Protein AF-A0A8H3HXF2-F1 (afdb_monomer_lite)

Secondary structure (DSSP, 8-state):
-HHHHHHHHHHHH-SEEEEEETTEEEEEE-SHHHHIIIIITTHHHH------HHHH-TTTT--TTSTTTS-SSHHHHHHHHHHHHHHSTTGGGGGHHHHHHHHHHHHHHHHTTTT-SSHHHHHHHHHHHHHHHHHHHHHH------SS-HHHHHHHHHHHHHHHHTSTTS-HHHHHHHHHHSTTTHHHHHTSSPP-

pLDDT: mean 82.81, std 16.37, range [36.41, 97.06]

Foldseek 3Di:
DVVVVVLVVCVVPHQWDWDQDPNDIDIDHNDPVVCCVCCPVVVLPRVFAPADCQCCPPVHNVNCLPLVNDTPDPSNVVVVVVVCVCPPPVNVVVCVVVLVVLVVVLVVQLVVLVPPPCSVVSNVLSVLCSVVQSCCCVPPVDHDDDCVPLVNVLVVQCVVLVVQCPPPVHPNVVSRVVNVVSPPPVPVVVVPDPDD

Radius of gyration: 20.51 Å; chains: 1; bounding box: 48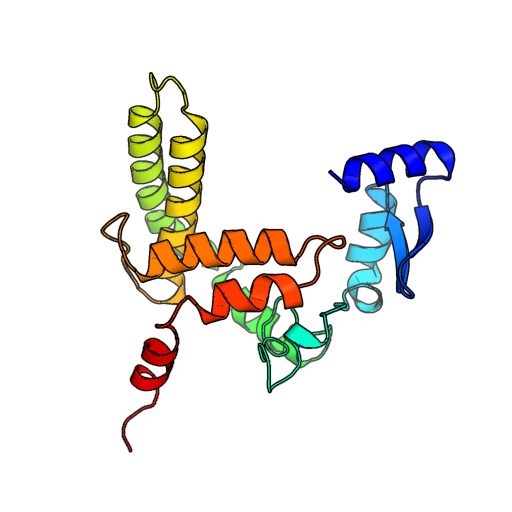×40×58 Å

Structure (mmCIF, N/CA/C/O backbone):
data_AF-A0A8H3HXF2-F1
#
_entry.id   AF-A0A8H3HXF2-F1
#
loop_
_atom_site.group_PDB
_atom_site.id
_atom_site.type_symbol
_atom_site.label_atom_id
_atom_site.label_alt_id
_atom_site.label_comp_id
_atom_site.label_asym_id
_atom_site.label_entity_id
_atom_site.label_seq_id
_atom_site.pdbx_PDB_ins_code
_atom_site.Cartn_x
_atom_site.Cartn_y
_atom_site.Cartn_z
_atom_site.occupancy
_atom_site.B_iso_or_equiv
_atom_site.auth_seq_id
_atom_site.auth_comp_id
_atom_site.auth_asym_id
_atom_site.auth_atom_id
_atom_site.pdbx_PDB_model_num
ATOM 1 N N . MET A 1 1 ? 2.366 15.407 11.644 1.00 62.22 1 MET A N 1
ATOM 2 C CA . MET A 1 1 ? 1.833 14.067 11.318 1.00 62.22 1 MET A CA 1
ATOM 3 C C . MET A 1 1 ? 1.039 13.537 12.505 1.00 62.22 1 MET A C 1
ATOM 5 O O . MET A 1 1 ? 1.552 13.569 13.617 1.00 62.22 1 MET A O 1
ATOM 9 N N . GLU A 1 2 ? -0.194 13.085 12.277 1.00 76.19 2 GLU A N 1
ATOM 10 C CA . GLU A 1 2 ? -1.176 12.710 13.315 1.00 76.19 2 GLU A CA 1
ATOM 11 C C . GLU A 1 2 ? -0.687 11.582 14.244 1.00 76.19 2 GLU A C 1
ATOM 13 O O . GLU A 1 2 ? -0.873 11.653 15.458 1.00 76.19 2 GLU A O 1
ATOM 18 N N . HIS A 1 3 ? 0.043 10.593 13.714 1.00 82.94 3 HIS A N 1
ATOM 19 C CA . HIS A 1 3 ? 0.578 9.479 14.510 1.00 82.94 3 HIS A CA 1
ATOM 20 C C . HIS A 1 3 ? 1.503 9.931 15.655 1.00 82.94 3 HIS A C 1
ATOM 22 O O . HIS A 1 3 ? 1.499 9.320 16.720 1.00 82.94 3 HIS A O 1
ATOM 28 N N . ILE A 1 4 ? 2.247 11.035 15.493 1.00 88.94 4 ILE A N 1
ATOM 29 C CA . ILE A 1 4 ? 3.113 11.582 16.552 1.00 88.94 4 ILE A CA 1
ATOM 30 C C . ILE A 1 4 ? 2.267 12.107 17.718 1.00 88.94 4 ILE A C 1
ATOM 32 O O . ILE A 1 4 ? 2.649 11.953 18.879 1.00 88.94 4 ILE A O 1
ATOM 36 N N . ALA A 1 5 ? 1.114 12.716 17.427 1.00 88.69 5 ALA A N 1
ATOM 37 C CA . ALA A 1 5 ? 0.197 13.189 18.458 1.00 88.69 5 ALA A CA 1
ATOM 38 C C . ALA A 1 5 ? -0.400 12.008 19.239 1.00 88.69 5 ALA A C 1
ATOM 40 O O . ALA A 1 5 ? -0.375 12.024 20.468 1.00 88.69 5 ALA A O 1
ATOM 41 N N . PHE A 1 6 ? -0.828 10.946 18.548 1.00 88.75 6 PHE A N 1
ATOM 42 C CA . PHE A 1 6 ? -1.324 9.726 19.193 1.00 88.75 6 PHE A CA 1
ATOM 43 C C . PHE A 1 6 ? -0.264 9.018 20.042 1.00 88.75 6 PHE A C 1
ATOM 45 O O . PHE A 1 6 ? -0.573 8.578 21.148 1.00 88.75 6 PHE A O 1
ATOM 52 N N . MET A 1 7 ? 0.995 8.987 19.595 1.00 90.06 7 MET A N 1
ATOM 53 C CA . MET A 1 7 ? 2.101 8.466 20.405 1.00 90.06 7 MET A CA 1
ATOM 54 C C . MET A 1 7 ? 2.332 9.292 21.677 1.00 90.06 7 MET A C 1
ATOM 56 O O . MET A 1 7 ? 2.573 8.728 22.742 1.00 90.06 7 MET A O 1
ATOM 60 N N . LYS A 1 8 ? 2.266 10.630 21.592 1.00 91.69 8 LYS A N 1
ATOM 61 C CA . LYS A 1 8 ? 2.397 11.513 22.765 1.00 91.69 8 LYS A CA 1
ATOM 62 C C . LYS A 1 8 ? 1.248 11.307 23.752 1.00 91.69 8 LYS A C 1
ATOM 64 O O . LYS A 1 8 ? 1.508 11.167 24.943 1.00 91.69 8 LYS A O 1
ATOM 69 N N . LEU A 1 9 ? 0.014 11.224 23.255 1.00 89.62 9 LEU A N 1
ATOM 70 C CA . LEU A 1 9 ? -1.163 10.911 24.068 1.00 89.62 9 LEU A CA 1
ATOM 71 C C . LEU A 1 9 ? -1.039 9.534 24.726 1.00 89.62 9 LEU A C 1
ATOM 73 O O . LEU A 1 9 ? -1.341 9.401 25.906 1.00 89.62 9 LEU A O 1
ATOM 77 N N . GLY A 1 10 ? -0.502 8.540 24.015 1.00 91.00 10 GLY A N 1
ATOM 78 C CA . GLY A 1 10 ? -0.245 7.209 24.566 1.00 91.00 10 GLY A CA 1
ATOM 79 C C . GLY A 1 10 ? 0.700 7.212 25.767 1.00 91.00 10 GLY A C 1
ATOM 80 O O . GLY A 1 10 ? 0.490 6.470 26.722 1.00 91.00 10 GLY A O 1
ATOM 81 N N . LYS A 1 11 ? 1.705 8.098 25.773 1.00 91.00 11 LYS A N 1
ATOM 82 C CA . LYS A 1 11 ? 2.602 8.269 26.930 1.00 91.00 11 LYS A CA 1
ATOM 83 C C . LYS A 1 11 ? 1.897 8.854 28.157 1.00 91.00 11 LYS A C 1
ATOM 85 O O . LYS A 1 11 ? 2.359 8.627 29.267 1.00 91.00 11 LYS A O 1
ATOM 90 N N . GLN A 1 12 ? 0.825 9.620 27.960 1.00 90.38 12 GLN A N 1
ATOM 91 C CA . GLN A 1 12 ? 0.089 10.289 29.038 1.00 90.38 12 GLN A CA 1
ATOM 92 C C . GLN A 1 12 ? -1.104 9.467 29.538 1.00 90.38 12 GLN A C 1
ATOM 94 O O . GLN A 1 12 ? -1.365 9.436 30.734 1.00 90.38 12 GLN A O 1
ATOM 99 N N . LEU A 1 13 ? -1.831 8.818 28.625 1.00 89.44 13 LEU A N 1
ATOM 100 C CA . LEU A 1 13 ? -3.122 8.171 28.886 1.00 89.44 13 LEU A CA 1
ATOM 101 C C . LEU A 1 13 ? -3.045 6.639 28.893 1.00 89.44 13 LEU A C 1
ATOM 103 O O . LEU A 1 13 ? -3.985 5.984 29.336 1.00 89.44 13 LEU A O 1
ATOM 107 N N . GLY A 1 14 ? -1.941 6.065 28.410 1.00 90.50 14 GLY A N 1
ATOM 108 C CA . GLY A 1 14 ? -1.717 4.626 28.355 1.00 90.50 14 GLY A CA 1
ATOM 109 C C . GLY A 1 14 ? -1.589 4.063 26.937 1.00 90.50 14 GLY A C 1
ATOM 110 O O . GLY A 1 14 ? -1.910 4.683 25.923 1.00 90.50 14 GLY A O 1
ATOM 111 N N . ASN A 1 15 ? -1.101 2.826 26.881 1.00 89.06 15 ASN A N 1
ATOM 112 C CA . ASN A 1 15 ? -0.724 2.138 25.644 1.00 89.06 15 ASN A CA 1
ATOM 113 C C . ASN A 1 15 ? -1.907 1.729 24.751 1.00 89.06 15 ASN A C 1
ATOM 115 O O . ASN A 1 15 ? -1.726 1.523 23.552 1.00 89.06 15 ASN A O 1
ATOM 119 N N . VAL A 1 16 ? -3.102 1.598 25.324 1.00 92.62 16 VAL A N 1
ATOM 120 C CA . VAL A 1 16 ? -4.355 1.379 24.597 1.00 92.62 16 VAL A CA 1
ATOM 121 C C . VAL A 1 16 ? -5.325 2.436 25.083 1.00 92.62 16 VAL A C 1
ATOM 123 O O . VAL A 1 16 ? -5.606 2.509 26.276 1.00 92.62 16 VAL A O 1
ATOM 126 N N . MET A 1 17 ? -5.809 3.266 24.165 1.00 92.88 17 MET A N 1
ATOM 127 C CA . MET A 1 17 ? -6.633 4.420 24.509 1.00 92.88 17 MET A CA 1
ATOM 128 C C . MET A 1 17 ? -7.872 4.487 23.627 1.00 92.88 17 MET A C 1
ATOM 130 O O . MET A 1 17 ? -7.828 4.184 22.434 1.00 92.88 17 MET A O 1
ATOM 134 N N . TYR A 1 18 ? -8.978 4.894 24.237 1.00 91.62 18 TYR A N 1
ATOM 135 C CA . TYR A 1 18 ? -10.249 5.110 23.567 1.00 91.62 18 TYR A CA 1
ATOM 136 C C . TYR A 1 18 ? -10.455 6.605 23.336 1.00 91.62 18 TYR A C 1
ATOM 138 O O . TYR A 1 18 ? -10.322 7.404 24.262 1.00 91.62 18 TYR A O 1
ATOM 146 N N . LEU A 1 19 ? -10.794 6.980 22.107 1.00 88.00 19 LEU A N 1
ATOM 147 C CA . LEU A 1 19 ? -11.083 8.352 21.714 1.00 88.00 19 LEU A CA 1
ATOM 148 C C . LEU A 1 19 ? -12.417 8.399 20.977 1.00 88.00 19 LEU A C 1
ATOM 150 O O . LEU A 1 19 ? -12.680 7.577 20.105 1.00 88.00 19 LEU A O 1
ATOM 154 N N . ARG A 1 20 ? -13.236 9.408 21.268 1.00 86.00 20 ARG A N 1
ATOM 155 C CA . ARG A 1 20 ? -14.420 9.717 20.466 1.00 86.00 20 ARG A CA 1
ATOM 156 C C . ARG A 1 20 ? -14.153 10.991 19.678 1.00 86.00 20 ARG A C 1
ATOM 158 O O . ARG A 1 20 ? -14.048 12.060 20.270 1.00 86.00 20 ARG A O 1
ATOM 165 N N . LEU A 1 21 ? -14.019 10.874 18.361 1.00 80.81 21 LEU A N 1
ATOM 166 C CA . LEU A 1 21 ? -13.691 11.985 17.464 1.00 80.81 21 LEU A CA 1
ATOM 167 C C . LEU A 1 21 ? -14.680 11.999 16.300 1.00 80.81 21 LEU A C 1
ATOM 169 O O . LEU A 1 21 ? -14.921 10.965 15.686 1.00 80.81 21 LEU A O 1
ATOM 173 N N . PHE A 1 22 ? -15.261 13.162 16.000 1.00 77.81 22 PHE A N 1
ATOM 174 C CA . PHE A 1 22 ? -16.162 13.360 14.852 1.00 77.81 22 PHE A CA 1
ATOM 175 C C . PHE A 1 22 ? -17.311 12.337 14.752 1.00 77.81 22 PHE A C 1
ATOM 177 O O . PHE A 1 22 ? -17.677 11.898 13.667 1.00 77.81 22 PHE A O 1
ATOM 184 N N . GLY A 1 23 ? -17.866 11.922 15.896 1.00 79.56 23 GLY A N 1
ATOM 185 C CA . GLY A 1 23 ? -18.941 10.924 15.953 1.00 79.56 23 GLY A CA 1
ATOM 186 C C . GLY A 1 23 ? -18.481 9.467 15.825 1.00 79.56 23 GLY A C 1
ATOM 187 O O . GLY A 1 23 ? -19.294 8.569 16.025 1.00 79.56 23 GLY A O 1
ATOM 188 N N . TYR A 1 24 ? -17.191 9.226 15.586 1.00 81.75 24 TYR A N 1
ATOM 189 C CA . TYR A 1 24 ? -16.593 7.897 15.518 1.00 81.75 24 TYR A CA 1
ATOM 190 C C . TYR A 1 24 ? -15.880 7.528 16.817 1.00 81.75 24 TYR A C 1
ATOM 192 O O . TYR A 1 24 ? -15.329 8.374 17.528 1.00 81.75 24 TYR A O 1
ATOM 200 N N . ASN A 1 25 ? -15.876 6.229 17.095 1.00 87.44 25 ASN A N 1
ATOM 201 C CA . ASN A 1 25 ? -15.186 5.634 18.226 1.00 87.44 25 ASN A CA 1
ATOM 202 C C . ASN A 1 25 ? -13.869 5.034 17.730 1.00 87.44 25 ASN A C 1
ATOM 204 O O . ASN A 1 25 ? -13.867 4.116 16.912 1.00 87.44 25 ASN A O 1
ATOM 208 N N . PHE A 1 26 ? -12.758 5.550 18.234 1.00 87.56 26 PHE A N 1
ATOM 209 C CA . PHE A 1 26 ? -11.415 5.106 17.904 1.00 87.56 26 PHE A CA 1
ATOM 210 C C . PHE A 1 26 ? -10.804 4.384 19.095 1.00 87.56 26 PHE A C 1
ATOM 212 O O . PHE A 1 26 ? -10.844 4.867 20.225 1.00 87.56 26 PHE A O 1
ATOM 219 N N . VAL A 1 27 ? -10.176 3.248 18.818 1.00 90.56 27 VAL A N 1
ATOM 220 C CA . VAL A 1 27 ? -9.277 2.581 19.755 1.00 90.56 27 VAL A CA 1
ATOM 221 C C . VAL A 1 27 ? -7.882 2.665 19.160 1.00 90.56 27 VAL A C 1
ATOM 223 O O . VAL A 1 27 ? -7.629 2.128 18.083 1.00 90.56 27 VAL A O 1
ATOM 226 N N . VAL A 1 28 ? -6.986 3.373 19.838 1.00 91.25 28 VAL A N 1
ATOM 227 C CA . VAL A 1 28 ? -5.603 3.564 19.397 1.00 91.25 28 VAL A CA 1
ATOM 228 C C . VAL A 1 28 ? -4.704 2.583 20.139 1.00 91.25 28 VAL A C 1
ATOM 230 O O . VAL A 1 28 ? -4.740 2.501 21.368 1.00 91.25 28 VAL A O 1
ATOM 233 N N . LEU A 1 29 ? -3.896 1.84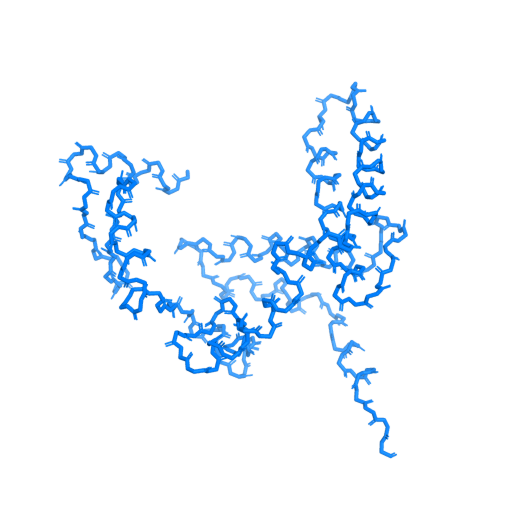6 19.374 1.00 93.56 29 LEU A N 1
ATOM 234 C CA . LEU A 1 29 ? -2.982 0.816 19.863 1.00 93.56 29 LEU A CA 1
ATOM 235 C C . LEU A 1 29 ? -1.543 1.322 19.724 1.00 93.56 29 LEU A C 1
ATOM 237 O O . LEU A 1 29 ? -1.017 1.395 18.617 1.00 93.56 29 LEU A O 1
ATOM 241 N N . ASN A 1 30 ? -0.906 1.674 20.841 1.00 94.06 30 ASN A N 1
ATOM 242 C CA . ASN A 1 30 ? 0.452 2.230 20.866 1.00 94.06 30 ASN A CA 1
ATOM 243 C C . ASN A 1 30 ? 1.539 1.185 21.187 1.00 94.06 30 ASN A C 1
ATOM 245 O O . ASN A 1 30 ? 2.704 1.545 21.340 1.00 94.06 30 ASN A O 1
ATOM 249 N N . THR A 1 31 ? 1.194 -0.105 21.284 1.00 93.25 31 THR A N 1
ATOM 250 C CA . THR A 1 31 ? 2.163 -1.197 21.483 1.00 93.25 31 THR A CA 1
ATOM 251 C C . THR A 1 31 ? 2.012 -2.288 20.434 1.00 93.25 31 THR A C 1
ATOM 253 O O . THR A 1 31 ? 0.904 -2.621 20.010 1.00 93.25 31 THR A O 1
ATOM 256 N N . ALA A 1 32 ? 3.143 -2.896 20.061 1.00 94.75 32 ALA A N 1
ATOM 257 C CA . ALA A 1 32 ? 3.169 -4.037 19.149 1.00 94.75 32 ALA A CA 1
ATOM 258 C C . ALA A 1 32 ? 2.344 -5.213 19.693 1.00 94.75 32 ALA A C 1
ATOM 260 O O . ALA A 1 32 ? 1.564 -5.804 18.957 1.00 94.75 32 ALA A O 1
ATOM 261 N N . GLN A 1 33 ? 2.434 -5.481 21.001 1.00 94.88 33 GLN A N 1
ATOM 262 C CA . GLN A 1 33 ? 1.662 -6.540 21.650 1.00 94.88 33 GLN A CA 1
ATOM 263 C C . GLN A 1 33 ? 0.148 -6.348 21.468 1.00 94.88 33 GLN A C 1
ATOM 265 O O . GLN A 1 33 ? -0.537 -7.276 21.044 1.00 94.88 33 GLN A O 1
ATOM 270 N N . ALA A 1 34 ? -0.375 -5.141 21.722 1.00 93.69 34 ALA A N 1
ATOM 271 C CA . ALA A 1 34 ? -1.800 -4.859 21.552 1.00 93.69 34 ALA A CA 1
ATOM 272 C C . ALA A 1 34 ? -2.235 -4.955 20.080 1.00 93.69 34 ALA A C 1
ATOM 274 O O . ALA A 1 34 ? -3.311 -5.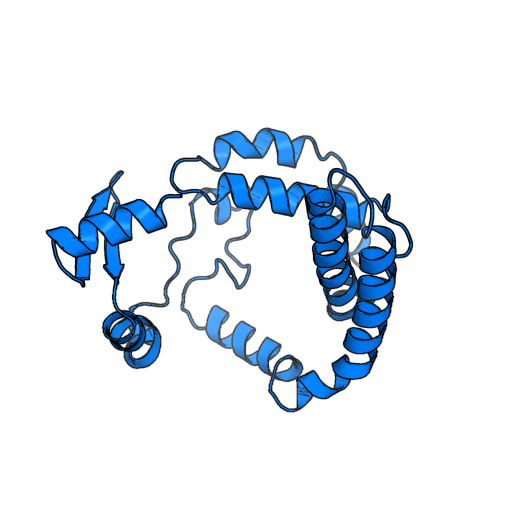480 19.788 1.00 93.69 34 ALA A O 1
ATOM 275 N N . ALA A 1 35 ? -1.392 -4.491 19.150 1.00 93.69 35 ALA A N 1
ATOM 276 C CA . ALA A 1 35 ? -1.640 -4.622 17.718 1.00 93.69 35 ALA A CA 1
ATOM 277 C C . ALA A 1 35 ? -1.702 -6.096 17.282 1.00 93.69 35 ALA A C 1
ATOM 279 O O . ALA A 1 35 ? -2.657 -6.485 16.617 1.00 93.69 35 ALA A O 1
ATOM 280 N N . THR A 1 36 ? -0.754 -6.934 17.705 1.00 95.81 36 THR A N 1
ATOM 281 C CA . THR A 1 36 ? -0.749 -8.377 17.410 1.00 95.81 36 THR A CA 1
ATOM 282 C C . THR A 1 36 ? -1.952 -9.088 18.036 1.00 95.81 36 THR A C 1
ATOM 284 O O . THR A 1 36 ? -2.627 -9.880 17.376 1.00 95.81 36 THR A O 1
ATOM 287 N N . ASP A 1 37 ? -2.278 -8.798 19.296 1.00 94.50 37 ASP A N 1
ATOM 288 C CA . ASP A 1 37 ? -3.380 -9.473 19.984 1.00 94.50 37 ASP A CA 1
ATOM 289 C C . ASP A 1 37 ? -4.748 -9.169 19.354 1.00 94.50 37 ASP A C 1
ATOM 291 O O . ASP A 1 37 ? -5.600 -10.058 19.277 1.00 94.50 37 ASP A O 1
ATOM 295 N N . LEU A 1 38 ? -4.960 -7.942 18.867 1.00 92.62 38 LEU A N 1
ATOM 296 C CA . LEU A 1 38 ? -6.233 -7.532 18.270 1.00 92.62 38 LEU A CA 1
ATOM 297 C C . LEU A 1 38 ? -6.278 -7.746 16.752 1.00 92.62 38 LEU A C 1
ATOM 299 O O . LEU A 1 38 ? -7.225 -8.346 16.248 1.00 92.62 38 LEU A O 1
ATOM 303 N N . LEU A 1 39 ? -5.268 -7.288 16.013 1.00 92.00 39 LEU A N 1
ATOM 304 C CA . LEU A 1 39 ? -5.304 -7.255 14.547 1.00 92.00 39 LEU A CA 1
ATOM 305 C C . LEU A 1 39 ? -4.831 -8.557 13.895 1.00 92.00 39 LEU A C 1
ATOM 307 O O . LEU A 1 39 ? -5.203 -8.816 12.754 1.00 92.00 39 LEU A O 1
ATOM 311 N N . GLU A 1 40 ? -4.062 -9.391 14.599 1.00 91.00 40 GLU A N 1
ATOM 312 C CA . GLU A 1 40 ? -3.560 -10.665 14.071 1.00 91.00 40 GLU A CA 1
ATOM 313 C C . GLU A 1 40 ? -4.301 -11.854 14.695 1.00 91.00 40 GLU A C 1
ATOM 315 O O . GLU A 1 40 ? -5.086 -12.523 14.014 1.00 91.00 40 GLU A O 1
ATOM 320 N N . LYS A 1 41 ? -4.146 -12.067 16.011 1.00 94.25 41 LYS A N 1
ATOM 321 C CA . LYS A 1 41 ? -4.753 -13.213 16.719 1.00 94.25 41 LYS A CA 1
ATOM 322 C C . LYS A 1 41 ? -6.280 -13.177 16.696 1.00 94.25 41 LYS A C 1
ATOM 324 O O . LYS A 1 41 ? -6.926 -14.216 16.590 1.00 94.25 41 LYS A O 1
ATOM 329 N N . ARG A 1 42 ? -6.865 -11.978 16.784 1.00 92.38 42 ARG A N 1
ATOM 330 C CA . ARG A 1 42 ? -8.319 -11.741 16.745 1.00 92.38 42 ARG A CA 1
ATOM 331 C C . ARG A 1 42 ? -8.760 -11.046 15.458 1.00 92.38 42 ARG A C 1
ATOM 333 O O . ARG A 1 42 ? -9.820 -10.422 15.427 1.00 92.38 42 ARG A O 1
ATOM 340 N N . SER A 1 43 ? -7.987 -11.199 14.382 1.00 87.12 43 SER A N 1
ATOM 341 C CA . SER A 1 43 ? -8.237 -10.570 13.079 1.00 87.12 43 SER A CA 1
ATOM 342 C C . SER A 1 43 ? -9.687 -10.711 12.605 1.00 87.12 43 SER A C 1
ATOM 344 O O . SER A 1 43 ? -10.265 -9.732 12.143 1.00 87.12 43 SER A O 1
ATOM 346 N N . ARG A 1 44 ? -10.326 -11.874 12.791 1.00 86.81 44 ARG A N 1
ATOM 347 C CA . ARG A 1 44 ? -11.735 -12.106 12.417 1.00 86.81 44 ARG A CA 1
ATOM 348 C C . ARG A 1 44 ? -12.728 -11.117 13.053 1.00 86.81 44 ARG A C 1
ATOM 350 O O . ARG A 1 44 ? -13.770 -10.874 12.456 1.00 86.81 44 ARG A O 1
ATOM 357 N N . LEU A 1 45 ? -12.429 -10.575 14.235 1.00 89.75 45 LEU A N 1
ATOM 358 C CA . LEU A 1 45 ? -13.296 -9.631 14.953 1.00 89.75 45 LEU A CA 1
ATOM 359 C C . LEU A 1 45 ? -13.008 -8.167 14.592 1.00 89.75 45 LEU A C 1
ATOM 361 O O . LEU A 1 45 ? -13.920 -7.349 14.610 1.00 89.75 45 LEU A O 1
ATOM 365 N N . TYR A 1 46 ? -11.751 -7.838 14.275 1.00 87.50 46 TYR A N 1
ATOM 366 C CA . TYR A 1 46 ? -11.287 -6.449 14.152 1.00 87.50 46 TYR A CA 1
ATOM 367 C C . TYR A 1 46 ? -10.809 -6.057 12.745 1.00 87.50 46 TYR A C 1
ATOM 369 O O . TYR A 1 46 ? -10.413 -4.916 12.532 1.00 87.50 46 TYR A O 1
ATOM 377 N N . SER A 1 47 ? -10.832 -6.975 11.772 1.00 85.44 47 SER A N 1
ATOM 378 C CA . SER A 1 47 ? -10.353 -6.707 10.402 1.00 85.44 47 SER A CA 1
ATOM 379 C C . SER A 1 47 ? -11.402 -6.113 9.472 1.00 85.44 47 SER A C 1
ATOM 381 O O . SER A 1 47 ? -11.131 -5.983 8.277 1.00 85.44 47 SER A O 1
ATOM 383 N N . ASP A 1 48 ? -12.580 -5.753 9.977 1.00 86.75 48 ASP A N 1
ATOM 384 C CA . ASP A 1 48 ? -13.546 -5.048 9.147 1.00 86.75 48 ASP A CA 1
ATOM 385 C C . ASP A 1 48 ? -13.029 -3.648 8.767 1.00 86.75 48 ASP A C 1
ATOM 387 O O . ASP A 1 48 ? -12.087 -3.116 9.367 1.00 86.75 48 ASP A O 1
ATOM 391 N N . ARG A 1 49 ? -13.582 -3.069 7.702 1.00 83.75 49 ARG A N 1
ATOM 392 C CA . ARG A 1 49 ? -13.101 -1.808 7.130 1.00 83.75 49 ARG A CA 1
ATOM 393 C C . ARG A 1 49 ? -14.168 -0.734 7.248 1.00 83.75 49 ARG A C 1
ATOM 395 O O . ARG A 1 49 ? -15.253 -0.841 6.676 1.00 83.75 49 ARG A O 1
ATOM 402 N N . LEU A 1 50 ? -13.819 0.345 7.947 1.00 77.38 50 LEU A N 1
ATOM 403 C CA . LEU A 1 50 ? -14.583 1.583 7.898 1.00 77.38 50 LEU A CA 1
ATOM 404 C C . LEU A 1 50 ? -14.287 2.273 6.563 1.00 77.38 50 LEU A C 1
ATOM 406 O O . LEU A 1 50 ? -13.309 3.007 6.441 1.00 77.38 50 LEU A O 1
ATOM 410 N N . SER A 1 51 ? -15.103 2.006 5.549 1.00 74.56 51 SER A N 1
ATOM 411 C CA . SER A 1 51 ? -14.982 2.686 4.256 1.00 74.56 51 SER A CA 1
ATOM 412 C C . SER A 1 51 ? -15.953 3.872 4.205 1.00 74.56 51 SER A C 1
ATOM 414 O O . SER A 1 51 ? -17.140 3.679 4.488 1.00 74.56 51 SER A O 1
ATOM 416 N N . PRO A 1 52 ? -15.482 5.079 3.839 1.00 77.38 52 PRO A N 1
ATOM 417 C CA . PRO A 1 52 ? -16.329 6.263 3.727 1.00 77.38 52 PRO A CA 1
ATOM 418 C C . PRO A 1 52 ? -17.537 6.016 2.808 1.00 77.38 52 PRO A C 1
ATOM 420 O O . PRO A 1 52 ? -17.362 5.358 1.776 1.00 77.38 52 PRO A O 1
ATOM 423 N N . PRO A 1 53 ? -18.732 6.571 3.109 1.00 80.94 53 PRO A N 1
ATOM 424 C CA . PRO A 1 53 ? -19.916 6.417 2.258 1.00 80.94 53 PRO A CA 1
ATOM 425 C C . PRO A 1 53 ? -19.637 6.788 0.803 1.00 80.94 53 PRO A C 1
ATOM 427 O O . PRO A 1 53 ? -19.966 6.032 -0.101 1.00 80.94 53 PRO A O 1
ATOM 430 N N . MET A 1 54 ? -18.896 7.875 0.586 1.00 80.75 54 MET A N 1
ATOM 431 C CA . MET A 1 54 ? -18.492 8.339 -0.741 1.00 80.75 54 MET A CA 1
ATOM 432 C C . MET A 1 54 ? -17.721 7.285 -1.559 1.00 80.75 54 MET A C 1
ATOM 434 O O . MET A 1 54 ? -17.855 7.225 -2.779 1.00 80.75 54 MET A O 1
ATOM 438 N N . CYS A 1 55 ? -16.929 6.437 -0.895 1.00 81.50 55 CYS A N 1
ATOM 439 C CA . CYS A 1 55 ? -16.198 5.359 -1.553 1.00 81.50 55 CYS A CA 1
ATOM 440 C C . CYS A 1 55 ? -17.103 4.176 -1.910 1.00 81.50 55 CYS A C 1
ATOM 442 O O . CYS A 1 55 ? -16.820 3.480 -2.878 1.00 81.50 55 CYS A O 1
ATOM 444 N N . LYS A 1 56 ? -18.158 3.908 -1.132 1.00 81.38 56 LYS A N 1
ATOM 445 C CA . LYS A 1 56 ? -19.069 2.776 -1.368 1.00 81.38 56 LYS A CA 1
ATOM 446 C C . LYS A 1 56 ? -20.230 3.126 -2.293 1.00 81.38 56 LYS A C 1
ATOM 448 O O . LYS A 1 56 ? -20.724 2.234 -2.971 1.00 81.38 56 LYS A O 1
ATOM 453 N N . GLU A 1 57 ? -20.648 4.387 -2.307 1.00 85.38 57 GLU A N 1
ATOM 454 C CA . GLU A 1 57 ? -21.852 4.829 -2.999 1.00 85.38 57 GLU A CA 1
ATOM 455 C C . GLU A 1 57 ? -21.735 4.619 -4.521 1.00 85.38 57 GLU A C 1
ATOM 457 O O . GLU A 1 57 ? -20.801 5.155 -5.137 1.00 85.38 57 GLU A O 1
ATOM 462 N N . PRO A 1 58 ? -22.667 3.872 -5.148 1.00 85.50 58 PRO A N 1
ATOM 463 C CA . PRO A 1 58 ? -22.621 3.582 -6.580 1.00 85.50 58 PRO A CA 1
ATOM 464 C C . PRO A 1 58 ? -22.705 4.823 -7.472 1.00 85.50 58 PRO A C 1
ATOM 466 O O . PRO A 1 58 ? -22.125 4.833 -8.554 1.00 85.50 58 PRO A O 1
ATOM 469 N N . SER A 1 59 ? -23.396 5.876 -7.020 1.00 84.56 59 SER A N 1
ATOM 470 C CA . SER A 1 59 ? -23.503 7.144 -7.752 1.00 84.56 59 SER A CA 1
ATOM 471 C C . SER A 1 59 ? -22.267 8.041 -7.614 1.00 84.56 59 SER A C 1
ATOM 473 O O . SER A 1 59 ? -22.235 9.117 -8.210 1.00 84.56 59 SER A O 1
ATOM 475 N N . LEU A 1 60 ? -21.280 7.640 -6.804 1.00 84.81 60 LEU A N 1
ATOM 476 C CA . LEU A 1 60 ? -20.043 8.381 -6.558 1.00 84.81 60 LEU A CA 1
ATOM 477 C C . LEU A 1 60 ? -18.841 7.578 -7.069 1.00 84.81 60 LEU A C 1
ATOM 479 O O . LEU A 1 60 ? -18.688 7.422 -8.278 1.00 84.81 60 LEU A O 1
ATOM 483 N N . LEU A 1 61 ? -17.969 7.080 -6.182 1.00 82.00 61 LEU A N 1
ATOM 484 C CA . LEU A 1 61 ? -16.785 6.325 -6.606 1.00 82.00 61 LEU A CA 1
ATOM 485 C C . LEU A 1 61 ? -17.092 4.861 -6.928 1.00 82.00 61 LEU A C 1
ATOM 487 O O . LEU A 1 61 ? -16.368 4.260 -7.716 1.00 82.00 61 LEU A O 1
ATOM 491 N N . ASN A 1 62 ? -18.129 4.274 -6.321 1.00 84.25 62 ASN A N 1
ATOM 492 C CA . ASN A 1 62 ? -18.463 2.855 -6.468 1.00 84.25 62 ASN A CA 1
ATOM 493 C C . ASN A 1 62 ? -17.270 1.896 -6.224 1.00 84.25 62 ASN A C 1
ATOM 495 O O . ASN A 1 62 ? -17.107 0.867 -6.876 1.00 84.25 62 ASN A O 1
ATOM 499 N N . TRP A 1 63 ? -16.392 2.229 -5.278 1.00 84.38 63 TRP A N 1
ATOM 500 C CA . TRP A 1 63 ? -15.220 1.426 -4.907 1.00 84.38 63 TRP A CA 1
ATOM 501 C C . TRP A 1 63 ? -15.501 0.429 -3.780 1.00 84.38 63 TRP A C 1
ATOM 503 O O . TRP A 1 63 ? -14.582 -0.243 -3.312 1.00 84.38 63 TRP A O 1
ATOM 513 N N . GLY A 1 64 ? -16.752 0.299 -3.330 1.00 80.88 64 GLY A N 1
ATOM 514 C CA . GLY A 1 64 ? -17.123 -0.596 -2.229 1.00 80.88 64 GLY A CA 1
ATOM 515 C C . GLY A 1 64 ? -16.811 -2.076 -2.487 1.00 80.88 64 GLY A C 1
ATOM 516 O O . GLY A 1 64 ? -16.591 -2.821 -1.536 1.00 80.88 64 GLY A O 1
ATOM 517 N N . GLY A 1 65 ? -16.743 -2.485 -3.759 1.00 83.50 65 GLY A N 1
ATOM 518 C CA . GLY A 1 65 ? -16.347 -3.835 -4.174 1.00 83.50 65 GLY A CA 1
ATOM 519 C C . GLY A 1 65 ? -14.834 -4.060 -4.266 1.00 83.50 65 GLY A C 1
ATOM 520 O O . GLY A 1 65 ? -14.394 -5.203 -4.376 1.00 83.50 65 GLY A O 1
ATOM 521 N N . ASN A 1 66 ? -14.018 -3.002 -4.206 1.00 84.81 66 ASN A N 1
ATOM 522 C CA . ASN A 1 66 ? -12.567 -3.128 -4.315 1.00 84.81 66 ASN A CA 1
ATOM 523 C C . ASN A 1 66 ? -11.994 -3.735 -3.035 1.00 84.81 66 ASN A C 1
ATOM 525 O O . ASN A 1 66 ? -12.287 -3.276 -1.931 1.00 84.81 66 ASN A O 1
ATOM 529 N N . LEU A 1 67 ? -11.109 -4.726 -3.176 1.00 86.06 67 LEU A N 1
ATOM 530 C CA . LEU A 1 67 ? -10.571 -5.496 -2.050 1.00 86.06 67 LEU A CA 1
ATOM 531 C C . LEU A 1 67 ? -10.052 -4.658 -0.856 1.00 86.06 67 LEU A C 1
ATOM 533 O O . LEU A 1 67 ? -10.290 -5.075 0.278 1.00 86.06 67 LEU A O 1
ATOM 537 N N . PRO A 1 68 ? -9.373 -3.504 -1.044 1.00 84.62 68 PRO A N 1
ATOM 538 C CA . PRO A 1 68 ? -8.911 -2.685 0.081 1.00 84.62 68 PRO A CA 1
ATOM 539 C C . PRO A 1 68 ? -10.036 -2.054 0.916 1.00 84.62 68 PRO A C 1
ATOM 541 O O . PRO A 1 68 ? -9.830 -1.771 2.095 1.00 84.62 68 PRO A O 1
ATOM 544 N N . LEU A 1 69 ? -11.205 -1.824 0.310 1.00 85.00 69 LEU A N 1
ATOM 545 C CA . LEU A 1 69 ? -12.361 -1.151 0.915 1.00 85.00 69 LEU A CA 1
ATOM 546 C C . LEU A 1 69 ? -13.522 -2.104 1.213 1.00 85.00 69 LEU A C 1
ATOM 548 O O . LEU A 1 69 ? -14.502 -1.693 1.839 1.00 85.00 69 LEU A O 1
ATOM 552 N N . LEU A 1 70 ? -13.418 -3.354 0.769 1.00 86.56 70 LEU A N 1
ATOM 553 C CA . LEU A 1 70 ? -14.405 -4.388 1.009 1.00 86.56 70 LEU A CA 1
ATOM 554 C C . LEU A 1 70 ? -14.350 -4.832 2.477 1.00 86.56 70 LEU A C 1
ATOM 556 O O . LEU A 1 70 ? -13.278 -5.134 3.008 1.00 86.56 70 LEU A O 1
ATOM 560 N N . GLY A 1 71 ? -15.516 -4.866 3.123 1.00 85.56 71 GLY A N 1
ATOM 561 C CA . GLY A 1 71 ? -15.643 -5.323 4.506 1.00 85.56 71 GLY A CA 1
ATOM 562 C C . GLY A 1 71 ? -15.268 -6.797 4.666 1.00 85.56 71 GLY A C 1
ATOM 563 O O . GLY A 1 71 ? -15.256 -7.562 3.699 1.00 85.56 71 GLY A O 1
ATOM 564 N N . TYR A 1 72 ? -14.961 -7.216 5.892 1.00 86.19 72 TYR A N 1
ATOM 565 C CA . TYR A 1 72 ? -14.505 -8.581 6.155 1.00 86.19 72 TYR A CA 1
ATOM 566 C C . TYR A 1 72 ? -15.658 -9.597 6.042 1.00 86.19 72 TYR A C 1
ATOM 568 O O . TYR A 1 72 ? -16.330 -9.933 7.015 1.00 86.19 72 TYR A O 1
ATOM 576 N N . ASN A 1 73 ? -15.883 -10.119 4.835 1.00 88.25 73 ASN A N 1
ATOM 577 C CA . ASN A 1 73 ? -16.965 -11.052 4.504 1.00 88.25 73 ASN A CA 1
ATOM 578 C C . ASN A 1 73 ? -16.481 -12.208 3.596 1.00 88.25 73 ASN A C 1
ATOM 580 O O . ASN A 1 73 ? -15.283 -12.364 3.339 1.00 88.25 73 ASN A O 1
ATOM 584 N N . ASP A 1 74 ? -17.399 -13.062 3.128 1.00 90.25 74 ASP A N 1
ATOM 585 C CA . ASP A 1 74 ? -17.056 -14.179 2.234 1.00 90.25 74 ASP A CA 1
ATOM 586 C C . ASP A 1 74 ? -16.499 -13.726 0.885 1.00 90.25 74 ASP A C 1
ATOM 588 O O . ASP A 1 74 ? -15.582 -14.363 0.359 1.00 90.25 74 ASP A O 1
ATOM 592 N N . GLN A 1 75 ? -16.979 -12.596 0.365 1.00 90.00 75 GLN A N 1
ATOM 593 C CA . GLN A 1 75 ? -16.465 -11.999 -0.864 1.00 90.00 75 GLN A CA 1
ATOM 594 C C . GLN A 1 75 ? -15.003 -11.557 -0.690 1.00 90.00 75 GLN A C 1
ATOM 596 O O . GLN A 1 75 ? -14.153 -11.886 -1.519 1.00 90.00 75 GLN A O 1
ATOM 601 N N . TRP A 1 76 ? -14.666 -10.913 0.431 1.00 91.06 76 TRP A N 1
ATOM 602 C CA . TRP A 1 76 ? -13.287 -10.551 0.764 1.00 91.06 76 TRP A CA 1
ATOM 603 C C . TRP A 1 76 ? -12.395 -11.790 0.871 1.00 91.06 76 TRP A C 1
ATOM 605 O O . TRP A 1 76 ? -11.320 -11.841 0.266 1.00 91.06 76 TRP A O 1
ATOM 615 N N . ARG A 1 77 ? -12.858 -12.836 1.573 1.00 90.88 77 ARG A N 1
ATOM 616 C CA . ARG A 1 77 ? -12.129 -14.114 1.692 1.00 90.88 77 ARG A CA 1
ATOM 617 C C . ARG A 1 77 ? -11.931 -14.787 0.336 1.00 90.88 77 ARG A C 1
ATOM 619 O O . ARG A 1 77 ? -10.905 -15.431 0.115 1.00 90.88 77 ARG A O 1
ATOM 626 N N . HIS A 1 78 ? -12.903 -14.682 -0.563 1.00 92.88 78 HIS A N 1
ATOM 627 C CA . HIS A 1 78 ? -12.808 -15.212 -1.917 1.00 92.88 78 HIS A CA 1
ATOM 628 C C . HIS A 1 78 ? -11.743 -14.469 -2.737 1.00 92.88 78 HIS A C 1
ATOM 630 O O . HIS A 1 78 ? -10.792 -15.098 -3.201 1.00 92.88 78 HIS A O 1
ATOM 636 N N . HIS A 1 79 ? -11.815 -13.138 -2.818 1.00 92.00 79 HIS A N 1
ATOM 637 C CA . HIS A 1 79 ? -10.808 -12.328 -3.511 1.00 92.00 79 HIS A CA 1
ATOM 638 C C . HIS A 1 79 ? -9.396 -12.530 -2.943 1.00 92.00 79 HIS A C 1
ATOM 640 O O . HIS A 1 79 ? -8.435 -12.677 -3.700 1.00 92.00 79 HIS A O 1
ATOM 646 N N . ARG A 1 80 ? -9.254 -12.610 -1.611 1.00 91.06 80 ARG A N 1
ATOM 647 C CA . ARG A 1 80 ? -7.957 -12.869 -0.971 1.00 91.06 80 ARG A CA 1
ATOM 648 C C . ARG A 1 80 ? -7.383 -14.230 -1.367 1.00 91.06 80 ARG A C 1
ATOM 650 O O . ARG A 1 80 ? -6.184 -14.309 -1.625 1.00 91.06 80 ARG A O 1
ATOM 657 N N . ARG A 1 81 ? -8.214 -15.278 -1.454 1.00 94.12 81 ARG A N 1
ATOM 658 C CA . ARG A 1 81 ? -7.792 -16.607 -1.933 1.00 94.12 81 ARG A CA 1
ATOM 659 C C . ARG A 1 81 ? -7.317 -16.558 -3.383 1.00 94.12 81 ARG A C 1
ATOM 661 O O . ARG A 1 81 ? -6.255 -17.096 -3.673 1.00 94.12 81 ARG A O 1
ATOM 668 N N . MET A 1 82 ? -8.046 -15.868 -4.260 1.00 94.25 82 MET A N 1
ATOM 669 C CA . MET A 1 82 ? -7.647 -15.720 -5.664 1.00 94.25 82 MET A CA 1
ATOM 670 C C . MET A 1 82 ? -6.293 -15.019 -5.809 1.00 94.25 82 MET A C 1
ATOM 672 O O . MET A 1 82 ? -5.416 -15.524 -6.505 1.00 94.25 82 MET A O 1
ATOM 676 N N . LEU A 1 83 ? -6.085 -13.896 -5.113 1.00 92.31 83 LEU A N 1
ATOM 677 C CA . LEU A 1 83 ? -4.801 -13.187 -5.142 1.00 92.31 83 LEU A CA 1
ATOM 678 C C . LEU A 1 83 ? -3.659 -14.024 -4.567 1.00 92.31 83 LEU A C 1
ATOM 680 O O . LEU A 1 83 ? -2.539 -13.967 -5.070 1.00 92.31 83 LEU A O 1
ATOM 684 N N . ASN A 1 84 ? -3.929 -14.824 -3.534 1.00 94.62 84 ASN A N 1
ATOM 685 C CA . ASN A 1 84 ? -2.911 -15.668 -2.922 1.00 94.62 84 ASN A CA 1
ATOM 686 C C . ASN A 1 84 ? -2.357 -16.727 -3.889 1.00 94.62 84 ASN A C 1
ATOM 688 O O . ASN A 1 84 ? -1.222 -17.153 -3.715 1.00 94.62 84 ASN A O 1
ATOM 692 N N . ASN A 1 85 ? -3.087 -17.115 -4.939 1.00 94.00 85 ASN A N 1
ATOM 693 C CA . ASN A 1 85 ? -2.553 -18.010 -5.974 1.00 94.00 85 ASN A CA 1
ATOM 694 C C . ASN A 1 85 ? -1.353 -17.395 -6.715 1.00 94.00 85 ASN A C 1
ATOM 696 O O . ASN A 1 85 ? -0.444 -18.120 -7.107 1.00 94.00 85 ASN A O 1
ATOM 700 N N . TRP A 1 86 ? -1.320 -16.067 -6.837 1.00 92.50 86 TRP A N 1
ATOM 701 C CA . TRP A 1 86 ? -0.269 -15.320 -7.534 1.00 92.50 86 TRP A CA 1
ATOM 702 C C . TRP A 1 86 ? 0.765 -14.713 -6.582 1.00 92.50 86 TRP A C 1
ATOM 704 O O . TRP A 1 86 ? 1.935 -14.597 -6.928 1.00 92.50 86 TRP A O 1
ATOM 714 N N . LEU A 1 87 ? 0.336 -14.333 -5.376 1.00 92.44 87 LEU A N 1
ATOM 715 C CA . LEU A 1 87 ? 1.138 -13.565 -4.417 1.00 92.44 87 LEU A CA 1
ATOM 716 C C . LEU A 1 87 ? 1.648 -14.392 -3.227 1.00 92.44 87 LEU A C 1
ATOM 718 O O . LEU A 1 87 ? 2.107 -13.824 -2.237 1.00 92.44 87 LEU A O 1
ATOM 722 N N . ASN A 1 88 ? 1.563 -15.723 -3.286 1.00 95.12 88 ASN A N 1
ATOM 723 C CA . ASN A 1 88 ? 2.191 -16.574 -2.276 1.00 95.12 88 ASN A CA 1
ATOM 724 C C . ASN A 1 88 ? 3.715 -16.663 -2.472 1.00 95.12 88 ASN A C 1
ATOM 726 O O . ASN A 1 88 ? 4.245 -16.385 -3.547 1.00 95.12 88 ASN A O 1
ATOM 730 N N . VAL A 1 89 ? 4.406 -17.133 -1.430 1.00 94.44 89 VAL A N 1
ATOM 731 C CA . VAL A 1 89 ? 5.876 -17.234 -1.359 1.00 94.44 89 VAL A CA 1
ATOM 732 C C . VAL A 1 89 ? 6.491 -18.018 -2.526 1.00 94.44 89 VAL A C 1
ATOM 734 O O . VAL A 1 89 ? 7.602 -17.710 -2.942 1.00 94.44 89 VAL A O 1
ATOM 737 N N . ARG A 1 90 ? 5.792 -19.015 -3.081 1.00 95.31 90 ARG A N 1
ATOM 738 C CA . ARG A 1 90 ? 6.297 -19.791 -4.225 1.00 95.31 90 ARG A CA 1
ATOM 739 C C . ARG A 1 90 ? 6.008 -19.080 -5.543 1.00 95.31 90 ARG A C 1
ATOM 741 O O . ARG A 1 90 ? 6.908 -18.913 -6.358 1.00 95.31 90 ARG A O 1
ATOM 748 N N . ALA A 1 91 ? 4.771 -18.626 -5.732 1.00 94.00 91 ALA A N 1
ATOM 749 C CA . ALA A 1 91 ? 4.325 -17.991 -6.966 1.00 94.00 91 ALA A CA 1
ATOM 750 C C . ALA A 1 91 ? 5.036 -16.660 -7.240 1.00 94.00 91 ALA A C 1
ATOM 752 O O . ALA A 1 91 ? 5.317 -16.364 -8.396 1.00 94.00 91 ALA A O 1
ATOM 753 N N . VAL A 1 92 ? 5.390 -15.887 -6.208 1.00 94.25 92 VAL A N 1
ATOM 754 C CA . VAL A 1 92 ? 6.050 -14.581 -6.384 1.00 94.25 92 VAL A CA 1
ATOM 755 C C . VAL A 1 92 ? 7.419 -14.687 -7.073 1.00 94.25 92 VAL A C 1
ATOM 757 O O . VAL A 1 92 ? 7.849 -13.739 -7.726 1.00 94.25 92 VAL A O 1
ATOM 760 N N . THR A 1 93 ? 8.077 -15.851 -6.998 1.00 95.75 93 THR A N 1
ATOM 761 C CA . THR A 1 93 ? 9.404 -16.070 -7.600 1.00 95.75 93 THR A CA 1
ATOM 762 C C . THR A 1 93 ? 9.413 -15.903 -9.119 1.00 95.75 93 THR A C 1
ATOM 764 O O . THR A 1 93 ? 10.415 -15.471 -9.688 1.00 95.75 93 THR A O 1
ATOM 767 N N . GLN A 1 94 ? 8.273 -16.136 -9.779 1.00 93.94 94 GLN A N 1
ATOM 768 C CA . GLN A 1 94 ? 8.118 -15.915 -11.218 1.00 93.94 94 GLN A CA 1
ATOM 769 C C . GLN A 1 94 ? 8.283 -14.433 -11.613 1.00 93.94 94 GLN A C 1
ATOM 771 O O . GLN A 1 94 ? 8.556 -14.123 -12.769 1.00 93.94 94 GLN A O 1
ATOM 776 N N . PHE A 1 95 ? 8.141 -13.504 -10.659 1.00 94.44 95 PHE A N 1
ATOM 777 C CA . PHE A 1 95 ? 8.255 -12.064 -10.894 1.00 94.44 95 PHE A CA 1
ATOM 778 C C . PHE A 1 95 ? 9.669 -11.516 -10.660 1.00 94.44 95 PHE A C 1
ATOM 780 O O . PHE A 1 95 ? 9.900 -10.336 -10.928 1.00 94.44 95 PHE A O 1
ATOM 787 N N . HIS A 1 96 ? 10.626 -12.334 -10.203 1.00 95.06 96 HIS A N 1
ATOM 788 C CA . HIS A 1 96 ? 11.982 -11.872 -9.878 1.00 95.06 96 HIS A CA 1
ATOM 789 C C . HIS A 1 96 ? 12.684 -11.219 -11.072 1.00 95.06 96 HIS A C 1
ATOM 791 O O . HIS A 1 96 ? 13.230 -10.131 -10.931 1.00 95.06 96 HIS A O 1
ATOM 797 N N . GLN A 1 97 ? 12.600 -11.813 -12.268 1.00 95.94 97 GLN A N 1
ATOM 798 C CA . GLN A 1 97 ? 13.225 -11.241 -13.469 1.00 95.94 97 GLN A CA 1
ATOM 799 C C . GLN A 1 97 ? 12.686 -9.840 -13.791 1.00 95.94 97 GLN A C 1
ATOM 801 O O . GLN A 1 97 ? 13.448 -8.935 -14.136 1.00 95.94 97 GLN A O 1
ATOM 806 N N . LEU A 1 98 ? 11.372 -9.641 -13.641 1.00 95.12 98 LEU A N 1
ATOM 807 C CA . LEU A 1 98 ? 10.750 -8.333 -13.829 1.00 95.12 98 LEU A CA 1
ATOM 808 C C . LEU A 1 98 ? 11.224 -7.342 -12.761 1.00 95.12 98 LEU A C 1
ATOM 810 O O . LEU A 1 98 ? 11.605 -6.224 -13.098 1.00 95.12 98 LEU A O 1
ATOM 814 N N . GLN A 1 99 ? 11.215 -7.747 -11.491 1.00 95.19 99 GLN A N 1
ATOM 815 C CA . GLN A 1 99 ? 11.642 -6.900 -10.377 1.00 95.19 99 GLN A CA 1
ATOM 816 C C . GLN A 1 99 ? 13.113 -6.495 -10.505 1.00 95.19 99 GLN A C 1
ATOM 818 O O . GLN A 1 99 ? 13.432 -5.323 -10.330 1.00 95.19 99 GLN A O 1
ATOM 823 N N . GLU A 1 100 ? 13.998 -7.422 -10.877 1.00 96.88 100 GLU A N 1
ATOM 824 C CA . GLU A 1 100 ? 15.408 -7.135 -11.146 1.00 96.88 100 GLU A CA 1
ATOM 825 C C . GLU A 1 100 ? 15.577 -6.137 -12.289 1.00 96.88 100 GLU A C 1
ATOM 827 O O . GLU A 1 100 ? 16.355 -5.189 -12.176 1.00 96.88 100 GLU A O 1
ATOM 832 N N . HIS A 1 101 ? 14.849 -6.328 -13.391 1.00 95.94 101 HIS A N 1
ATOM 833 C CA . HIS A 1 101 ? 14.911 -5.414 -14.523 1.00 95.94 101 HIS A CA 1
ATOM 834 C C . HIS A 1 101 ? 14.473 -3.997 -14.125 1.00 95.94 101 HIS A C 1
ATOM 836 O O . HIS A 1 101 ? 15.193 -3.031 -14.386 1.00 95.94 101 HIS A O 1
ATOM 842 N N . GLN A 1 102 ? 13.336 -3.867 -13.436 1.00 95.56 102 GLN A N 1
ATOM 843 C CA . GLN A 1 102 ? 12.839 -2.569 -12.971 1.00 95.56 102 GLN A CA 1
ATOM 844 C C . GLN A 1 102 ? 13.782 -1.941 -11.930 1.00 95.56 102 GLN A C 1
ATOM 846 O O . GLN A 1 102 ? 14.077 -0.747 -12.017 1.00 95.56 102 GLN A O 1
ATOM 851 N N . ALA A 1 103 ? 14.373 -2.745 -11.038 1.00 96.50 103 ALA A N 1
ATOM 852 C CA . ALA A 1 103 ? 15.372 -2.289 -10.075 1.00 96.50 103 ALA A CA 1
ATOM 853 C C . ALA A 1 103 ? 16.635 -1.735 -10.755 1.00 96.50 103 ALA A C 1
ATOM 855 O O . ALA A 1 103 ? 17.115 -0.673 -10.362 1.00 96.50 103 ALA A O 1
ATOM 856 N N . ARG A 1 104 ? 17.150 -2.383 -11.811 1.00 97.06 104 ARG A N 1
ATOM 857 C CA . ARG A 1 104 ? 18.297 -1.861 -12.584 1.00 97.06 104 ARG A CA 1
ATOM 858 C C . ARG A 1 104 ? 17.979 -0.500 -13.207 1.00 97.06 104 ARG A C 1
ATOM 860 O O . ARG A 1 104 ? 18.781 0.425 -13.089 1.00 97.06 104 ARG A O 1
ATOM 867 N N . LEU A 1 105 ? 16.796 -0.348 -13.808 1.00 94.81 105 LEU A N 1
ATOM 868 C CA . LEU A 1 105 ? 16.348 0.933 -14.369 1.00 94.81 105 LEU A CA 1
ATOM 869 C C . LEU A 1 105 ? 16.156 2.005 -13.286 1.00 94.81 105 LEU A C 1
ATOM 871 O O . LEU A 1 105 ? 16.448 3.179 -13.503 1.00 94.81 105 LEU A O 1
ATOM 875 N N . MET A 1 106 ? 15.655 1.626 -12.110 1.00 95.94 106 MET A N 1
ATOM 876 C CA . MET A 1 106 ? 15.529 2.528 -10.968 1.00 95.94 106 MET A CA 1
ATOM 877 C C . MET A 1 106 ? 16.903 3.019 -10.501 1.00 95.94 106 MET A C 1
ATOM 879 O O . MET A 1 106 ? 17.084 4.221 -10.333 1.00 95.94 106 MET A O 1
ATOM 883 N N . LEU A 1 107 ? 17.881 2.121 -10.355 1.00 96.31 107 LEU A N 1
ATOM 884 C CA . LEU A 1 107 ? 19.245 2.476 -9.957 1.00 96.31 107 LEU A CA 1
ATOM 885 C C . LEU A 1 107 ? 19.900 3.444 -10.949 1.00 96.31 107 LEU A C 1
ATOM 887 O O . LEU A 1 107 ? 20.495 4.425 -10.517 1.00 96.31 107 LEU A O 1
ATOM 891 N N . GLN A 1 108 ? 19.725 3.240 -12.258 1.00 94.88 108 GLN A N 1
ATOM 892 C CA . GLN A 1 108 ? 20.202 4.188 -13.277 1.00 94.88 108 GLN A CA 1
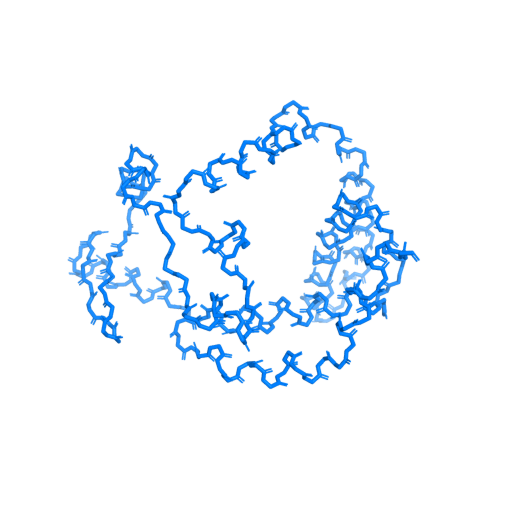ATOM 893 C C . GLN A 1 108 ? 19.620 5.596 -13.071 1.00 94.88 108 GLN A C 1
ATOM 895 O O . GLN A 1 108 ? 20.350 6.585 -13.116 1.00 94.88 108 GLN A O 1
ATOM 900 N N . ARG A 1 109 ? 18.316 5.702 -12.782 1.00 92.56 109 ARG A N 1
ATOM 901 C CA . ARG A 1 109 ? 17.671 6.994 -12.484 1.00 92.56 109 ARG A CA 1
ATOM 902 C C . ARG A 1 109 ? 18.195 7.622 -11.194 1.00 92.56 109 ARG A C 1
ATOM 904 O O . ARG A 1 109 ? 18.361 8.836 -11.143 1.00 92.56 109 ARG A O 1
ATOM 911 N N . LEU A 1 110 ? 18.460 6.811 -10.170 1.00 94.88 110 LEU A N 1
ATOM 912 C CA . LEU A 1 110 ? 19.009 7.284 -8.899 1.00 94.88 110 LEU A CA 1
ATOM 913 C C . LEU A 1 110 ? 20.441 7.802 -9.056 1.00 94.88 110 LEU A C 1
ATOM 915 O O . LEU A 1 110 ? 20.753 8.847 -8.498 1.00 94.88 110 LEU A O 1
ATOM 919 N N . VAL A 1 111 ? 21.279 7.140 -9.860 1.00 94.88 111 VAL A N 1
ATOM 920 C CA . VAL A 1 111 ? 22.628 7.630 -10.197 1.00 94.88 111 VAL A CA 1
ATOM 921 C C . VAL A 1 111 ? 22.553 9.000 -10.873 1.00 94.88 111 VAL A C 1
ATOM 923 O O . VAL A 1 111 ? 23.274 9.909 -10.480 1.00 94.88 111 VAL A O 1
ATOM 926 N N . ASN A 1 112 ? 21.609 9.200 -11.796 1.00 89.12 112 ASN A N 1
ATOM 927 C CA . ASN A 1 112 ? 21.393 10.499 -12.450 1.00 89.12 112 ASN A CA 1
ATOM 928 C C . ASN A 1 112 ? 20.848 11.594 -11.509 1.00 89.12 112 ASN A C 1
ATOM 930 O O . ASN A 1 112 ? 20.784 12.764 -11.890 1.00 89.12 112 ASN A O 1
ATOM 934 N N . ALA A 1 113 ? 20.411 11.233 -10.300 1.00 90.88 113 ALA A N 1
ATOM 935 C CA . ALA A 1 113 ? 20.002 12.183 -9.270 1.00 90.88 113 ALA A CA 1
ATOM 936 C C . ALA A 1 113 ? 21.164 12.590 -8.343 1.00 90.88 113 ALA A C 1
ATOM 938 O O . ALA A 1 113 ? 21.037 13.571 -7.609 1.00 90.88 113 ALA A O 1
ATOM 939 N N . VAL A 1 114 ? 22.291 11.865 -8.368 1.00 87.00 114 VAL A N 1
ATOM 940 C CA . VAL A 1 114 ? 23.482 12.177 -7.567 1.00 87.00 114 VAL A CA 1
ATOM 941 C C . VAL A 1 114 ? 24.130 13.445 -8.127 1.00 87.00 114 VAL A C 1
ATOM 943 O O . VAL A 1 114 ? 24.596 13.461 -9.260 1.00 87.00 114 VAL A O 1
ATOM 946 N N . GLY A 1 115 ? 24.141 14.519 -7.336 1.00 85.19 115 GLY A N 1
ATOM 947 C CA . GLY A 1 115 ? 24.662 15.832 -7.741 1.00 85.19 115 GLY A CA 1
ATOM 948 C C . GLY A 1 115 ? 23.585 16.875 -8.045 1.00 85.19 115 GLY A C 1
ATOM 949 O O . GLY A 1 115 ? 23.915 18.031 -8.296 1.00 85.19 115 GLY A O 1
ATOM 950 N N . ASP A 1 116 ? 22.304 16.505 -7.980 1.00 90.31 116 ASP A N 1
ATOM 951 C CA . ASP A 1 116 ? 21.220 17.484 -8.025 1.00 90.31 116 ASP A CA 1
ATOM 952 C C . ASP A 1 116 ? 21.145 18.262 -6.694 1.00 90.31 116 ASP A C 1
ATOM 954 O O . ASP A 1 116 ? 21.190 17.631 -5.633 1.00 90.31 116 ASP A O 1
ATOM 958 N N . PRO A 1 117 ? 21.000 19.600 -6.707 1.00 87.38 117 PRO A N 1
ATOM 959 C CA . PRO A 1 117 ? 20.786 20.382 -5.487 1.00 87.38 117 PRO A CA 1
ATOM 960 C C . PRO A 1 117 ? 19.489 20.011 -4.737 1.00 87.38 117 PRO A C 1
ATOM 962 O O . PRO A 1 117 ? 19.396 20.249 -3.536 1.00 87.38 117 PRO A O 1
ATOM 965 N N . HIS A 1 118 ? 18.503 19.402 -5.407 1.00 88.44 118 HIS A N 1
ATOM 966 C CA . HIS A 1 118 ? 17.218 18.983 -4.837 1.00 88.44 118 HIS A CA 1
ATOM 967 C C . HIS A 1 118 ? 16.863 17.533 -5.239 1.00 88.44 118 HIS A C 1
ATOM 969 O O . HIS A 1 118 ? 15.882 17.286 -5.949 1.00 88.44 118 HIS A O 1
ATOM 975 N N . PRO A 1 119 ? 17.605 16.522 -4.745 1.00 90.69 119 PRO A N 1
ATOM 976 C CA . PRO A 1 119 ? 17.504 15.146 -5.240 1.00 90.69 119 PRO A CA 1
ATOM 977 C C . PRO A 1 119 ? 16.189 14.458 -4.850 1.00 90.69 119 PRO A C 1
ATOM 979 O O . PRO A 1 119 ? 15.778 13.494 -5.496 1.00 90.69 119 PRO A O 1
ATOM 982 N N . PHE A 1 120 ? 15.501 14.946 -3.812 1.00 90.50 120 PHE A N 1
ATOM 983 C CA . PHE A 1 120 ? 14.311 14.300 -3.254 1.00 90.50 120 PHE A CA 1
ATOM 984 C C . PHE A 1 120 ? 13.209 14.068 -4.295 1.00 90.50 120 PHE A C 1
ATOM 986 O O . PHE A 1 120 ? 1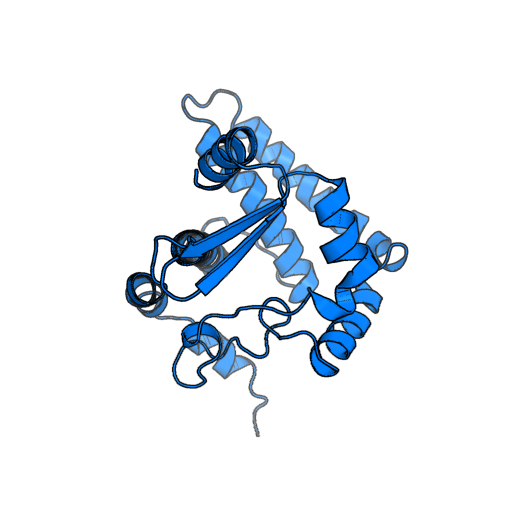2.643 12.976 -4.348 1.00 90.50 120 PHE A O 1
ATOM 993 N N . GLY A 1 121 ? 12.935 15.056 -5.155 1.00 90.19 121 GLY A N 1
ATOM 994 C CA . GLY A 1 121 ? 11.923 14.927 -6.207 1.00 90.19 121 GLY A CA 1
ATOM 995 C C . GLY A 1 121 ? 12.257 13.802 -7.188 1.00 90.19 121 GLY A C 1
ATOM 996 O O . GLY A 1 121 ? 11.418 12.945 -7.459 1.00 90.19 121 GLY A O 1
ATOM 997 N N . LYS A 1 122 ? 13.515 13.741 -7.641 1.00 90.94 122 LYS A N 1
ATOM 998 C CA . LYS A 1 122 ? 14.006 12.701 -8.557 1.00 90.94 122 LYS A CA 1
ATOM 999 C C . LYS A 1 122 ? 14.001 11.312 -7.919 1.00 90.94 122 LYS A C 1
ATOM 1001 O O . LYS A 1 122 ? 13.608 10.346 -8.568 1.00 90.94 122 LYS A O 1
ATOM 1006 N N . VAL A 1 123 ? 14.388 11.206 -6.648 1.00 94.12 123 VAL A N 1
ATOM 1007 C CA . VAL A 1 123 ? 14.367 9.938 -5.901 1.00 94.12 123 VAL A CA 1
ATOM 1008 C C . VAL A 1 123 ? 12.933 9.442 -5.718 1.00 94.12 123 VAL A C 1
ATOM 1010 O O . VAL A 1 123 ? 12.643 8.284 -6.017 1.00 94.12 123 VAL A O 1
ATOM 1013 N N . LYS A 1 124 ? 12.018 10.321 -5.284 1.00 91.94 124 LYS A N 1
ATOM 1014 C CA . LYS A 1 124 ? 10.590 10.003 -5.147 1.00 91.94 124 LYS A CA 1
ATOM 1015 C C . LYS A 1 124 ? 10.014 9.517 -6.479 1.00 91.94 124 LYS A C 1
ATOM 1017 O O . LYS A 1 124 ? 9.368 8.471 -6.511 1.00 91.94 124 LYS A O 1
ATOM 1022 N N . HIS A 1 125 ? 10.296 10.239 -7.563 1.00 91.00 125 HIS A N 1
ATOM 1023 C CA . HIS A 1 125 ? 9.867 9.882 -8.915 1.00 91.00 125 HIS A CA 1
ATOM 1024 C C . HIS A 1 125 ? 10.392 8.511 -9.347 1.00 91.00 125 HIS A C 1
ATOM 1026 O O . HIS A 1 125 ? 9.626 7.669 -9.807 1.00 91.00 125 HIS A O 1
ATOM 1032 N N . ALA A 1 126 ? 11.686 8.243 -9.146 1.00 93.69 126 ALA A N 1
ATOM 1033 C CA . ALA A 1 126 ? 12.301 6.968 -9.510 1.00 93.69 126 ALA A CA 1
ATOM 1034 C C . ALA A 1 126 ? 11.669 5.778 -8.765 1.00 93.69 126 ALA A C 1
ATOM 1036 O O . ALA A 1 126 ? 11.397 4.745 -9.382 1.00 93.69 126 ALA A O 1
ATOM 1037 N N . LEU A 1 127 ? 11.398 5.932 -7.464 1.00 93.88 127 LEU A N 1
ATOM 1038 C CA . LEU A 1 127 ? 10.737 4.914 -6.642 1.00 93.88 127 LEU A CA 1
ATOM 1039 C C . LEU A 1 127 ? 9.291 4.674 -7.089 1.00 93.88 127 LEU A C 1
ATOM 1041 O O . LEU A 1 127 ? 8.889 3.525 -7.290 1.00 93.88 127 LEU A O 1
ATOM 1045 N N . PHE A 1 128 ? 8.520 5.750 -7.277 1.00 92.88 128 PHE A N 1
ATOM 1046 C CA . PHE A 1 128 ? 7.128 5.652 -7.709 1.00 92.88 128 PHE A CA 1
ATOM 1047 C C . PHE A 1 128 ? 7.025 5.013 -9.096 1.00 92.88 128 PHE A C 1
ATOM 1049 O O . PHE A 1 128 ? 6.262 4.067 -9.287 1.00 92.88 128 PHE A O 1
ATOM 1056 N N . ARG A 1 129 ? 7.869 5.439 -10.044 1.00 93.56 129 ARG A N 1
ATOM 1057 C CA . ARG A 1 129 ? 7.924 4.864 -11.390 1.00 93.56 129 ARG A CA 1
ATOM 1058 C C . ARG A 1 129 ? 8.263 3.380 -11.384 1.00 93.56 129 ARG A C 1
ATOM 1060 O O . ARG A 1 129 ? 7.649 2.619 -12.127 1.00 93.56 129 ARG A O 1
ATOM 1067 N N . ASN A 1 130 ? 9.214 2.953 -10.555 1.00 95.31 130 ASN A N 1
ATOM 1068 C CA . ASN A 1 130 ? 9.572 1.542 -10.414 1.00 95.31 130 ASN A CA 1
ATOM 1069 C C . ASN A 1 130 ? 8.373 0.694 -9.950 1.00 95.31 130 ASN A C 1
ATOM 1071 O O . ASN A 1 130 ? 8.072 -0.347 -10.544 1.00 95.31 130 ASN A O 1
ATOM 1075 N N . ALA A 1 131 ? 7.656 1.166 -8.925 1.00 94.31 131 ALA A N 1
ATOM 1076 C CA . ALA A 1 131 ? 6.463 0.501 -8.411 1.00 94.31 131 ALA A CA 1
ATOM 1077 C C . ALA A 1 131 ? 5.318 0.491 -9.439 1.00 94.31 131 ALA A C 1
ATOM 1079 O O . ALA A 1 131 ? 4.706 -0.555 -9.667 1.00 94.31 131 ALA A O 1
ATOM 1080 N N . ALA A 1 132 ? 5.066 1.626 -10.097 1.00 94.44 132 ALA A N 1
ATOM 1081 C CA . ALA A 1 132 ? 4.029 1.766 -11.113 1.00 94.44 132 ALA A CA 1
ATOM 1082 C C . ALA A 1 132 ? 4.304 0.867 -12.326 1.00 94.44 132 ALA A C 1
ATOM 1084 O O . ALA A 1 132 ? 3.442 0.083 -12.707 1.00 94.44 132 ALA A O 1
ATOM 1085 N N . SER A 1 133 ? 5.519 0.905 -12.877 1.00 95.06 133 SER A N 1
ATOM 1086 C CA . SER A 1 133 ? 5.944 0.073 -14.011 1.00 95.06 133 SER A CA 1
ATOM 1087 C C . SER A 1 133 ? 5.809 -1.422 -13.707 1.00 95.06 133 SER A C 1
ATOM 1089 O O . SER A 1 133 ? 5.228 -2.170 -14.493 1.00 95.06 133 SER A O 1
ATOM 1091 N N . SER A 1 134 ? 6.264 -1.855 -12.524 1.00 95.12 134 SER A N 1
ATOM 1092 C CA . SER A 1 134 ? 6.126 -3.249 -12.083 1.00 95.12 134 SER A CA 1
ATOM 1093 C C . SER A 1 134 ? 4.657 -3.656 -11.966 1.00 95.12 134 SER A C 1
ATOM 1095 O O . SER A 1 134 ? 4.256 -4.695 -12.482 1.00 95.12 134 SER A O 1
ATOM 1097 N N . THR A 1 135 ? 3.835 -2.820 -11.328 1.00 93.31 135 THR A N 1
ATOM 1098 C CA . THR A 1 135 ? 2.410 -3.105 -11.103 1.00 93.31 135 THR A CA 1
ATOM 1099 C C . THR A 1 135 ? 1.630 -3.136 -12.412 1.00 93.31 135 THR A C 1
ATOM 1101 O O . THR A 1 135 ? 0.877 -4.075 -12.646 1.00 93.31 135 THR A O 1
ATOM 1104 N N . LEU A 1 136 ? 1.840 -2.157 -13.294 1.00 94.25 136 LEU A N 1
ATOM 1105 C CA . LEU A 1 136 ? 1.209 -2.084 -14.613 1.00 94.25 136 LEU A CA 1
ATOM 1106 C C . LEU A 1 136 ? 1.563 -3.298 -15.472 1.00 94.25 136 LEU A C 1
ATOM 1108 O O . LEU A 1 136 ? 0.686 -3.881 -16.115 1.00 94.25 136 LEU A O 1
ATOM 1112 N N . LYS A 1 137 ? 2.829 -3.725 -15.433 1.00 94.31 137 LYS A N 1
ATOM 1113 C CA . LYS A 1 137 ? 3.276 -4.896 -16.181 1.00 94.31 137 LYS A CA 1
ATOM 1114 C C . LYS A 1 137 ? 2.673 -6.188 -15.640 1.00 94.31 137 LYS A C 1
ATOM 1116 O O . LYS A 1 137 ? 2.257 -7.024 -16.435 1.00 94.31 137 LYS A O 1
ATOM 1121 N N . LEU A 1 138 ? 2.603 -6.339 -14.317 1.00 92.31 138 LEU A N 1
ATOM 1122 C CA . LEU A 1 138 ? 2.054 -7.532 -13.668 1.00 92.31 138 LEU A CA 1
ATOM 1123 C C . LEU A 1 138 ? 0.533 -7.634 -13.794 1.00 92.31 138 LEU A C 1
ATOM 1125 O O . LEU A 1 138 ? 0.020 -8.707 -14.086 1.00 92.31 138 LEU A O 1
ATOM 1129 N N . ALA A 1 139 ? -0.184 -6.535 -13.563 1.00 90.81 139 ALA A N 1
ATOM 1130 C CA . ALA A 1 139 ? -1.642 -6.533 -13.533 1.00 90.81 139 ALA A CA 1
ATOM 1131 C C . ALA A 1 139 ? -2.263 -6.473 -14.935 1.00 90.81 139 ALA A C 1
ATOM 1133 O O . ALA A 1 139 ? -3.284 -7.110 -15.172 1.00 90.81 139 ALA A O 1
ATOM 1134 N N . TYR A 1 140 ? -1.651 -5.721 -15.857 1.00 92.06 140 TYR A N 1
ATOM 1135 C CA . TYR A 1 140 ? -2.249 -5.406 -17.160 1.00 92.06 140 TYR A CA 1
ATOM 1136 C C . TYR A 1 140 ? -1.365 -5.782 -18.356 1.00 92.06 140 TYR A C 1
ATOM 1138 O O . TYR A 1 140 ? -1.736 -5.521 -19.497 1.00 92.06 140 TYR A O 1
ATOM 1146 N N . GLY A 1 141 ? -0.165 -6.332 -18.137 1.00 92.88 141 GLY A N 1
ATOM 1147 C CA . GLY A 1 141 ? 0.800 -6.580 -19.215 1.00 92.88 141 GLY A CA 1
ATOM 1148 C C . GLY A 1 141 ? 1.403 -5.305 -19.822 1.00 92.88 141 GLY A C 1
ATOM 1149 O O . GLY A 1 141 ? 2.223 -5.396 -20.744 1.00 92.88 141 GLY A O 1
ATOM 1150 N N . TYR A 1 142 ? 1.052 -4.132 -19.287 1.00 94.94 142 TYR A N 1
ATOM 1151 C CA . TYR A 1 142 ? 1.400 -2.824 -19.830 1.00 94.94 142 TYR A CA 1
ATOM 1152 C C . TYR A 1 142 ? 2.867 -2.474 -19.570 1.00 94.94 142 TYR A C 1
ATOM 1154 O O . TYR A 1 142 ? 3.350 -2.554 -18.441 1.00 94.94 142 TYR A O 1
ATOM 1162 N N . THR A 1 143 ? 3.588 -2.078 -20.620 1.00 93.75 143 THR A N 1
ATOM 1163 C CA . THR A 1 143 ? 4.990 -1.653 -20.513 1.00 93.75 143 THR A CA 1
ATOM 1164 C C . THR A 1 143 ? 5.062 -0.131 -20.523 1.00 93.75 143 THR A C 1
ATOM 1166 O O . THR A 1 143 ? 4.889 0.484 -21.573 1.00 93.75 143 THR A O 1
ATOM 1169 N N . LEU A 1 144 ? 5.383 0.463 -19.374 1.00 92.62 144 LEU A N 1
ATOM 1170 C CA . LEU A 1 144 ? 5.605 1.901 -19.253 1.00 92.62 144 LEU A CA 1
ATOM 1171 C C . LEU A 1 144 ? 6.908 2.311 -19.959 1.00 92.62 144 LEU A C 1
ATOM 1173 O O . LEU A 1 144 ? 7.992 1.914 -19.529 1.00 92.62 144 LEU A O 1
ATOM 1177 N N . LYS A 1 145 ? 6.812 3.118 -21.021 1.00 88.06 145 LYS A N 1
ATOM 1178 C CA . LYS A 1 145 ? 7.976 3.545 -21.822 1.00 88.06 145 LYS A CA 1
ATOM 1179 C C . LYS A 1 145 ? 8.517 4.906 -21.397 1.00 88.06 145 LYS A C 1
ATOM 1181 O O . LYS A 1 145 ? 9.704 5.038 -21.100 1.00 88.06 145 LYS A O 1
ATOM 1186 N N . GLU A 1 146 ? 7.646 5.898 -21.292 1.00 88.94 146 GLU A N 1
ATOM 1187 C CA . GLU A 1 146 ? 8.023 7.299 -21.088 1.00 88.94 146 GLU A CA 1
ATOM 1188 C C . GLU A 1 146 ? 7.499 7.833 -19.746 1.00 88.94 146 GLU A C 1
ATOM 1190 O O . GLU A 1 146 ? 6.688 7.187 -19.087 1.00 88.94 146 GLU A O 1
ATOM 1195 N N . ASP A 1 147 ? 8.039 8.967 -19.289 1.00 85.50 147 ASP A N 1
ATOM 1196 C CA . ASP A 1 147 ? 7.612 9.626 -18.040 1.00 85.50 147 ASP A CA 1
ATOM 1197 C C . ASP A 1 147 ? 6.346 10.478 -18.210 1.00 85.50 147 ASP A C 1
ATOM 1199 O O . ASP A 1 147 ? 5.665 10.756 -17.231 1.00 85.50 147 ASP A O 1
ATOM 1203 N N . ASN A 1 148 ? 6.040 10.887 -19.439 1.00 88.62 148 ASN A N 1
ATOM 1204 C CA . ASN A 1 148 ? 4.856 11.663 -19.826 1.00 88.62 148 ASN A CA 1
ATOM 1205 C C . ASN A 1 148 ? 3.678 10.769 -20.260 1.00 88.62 148 ASN A C 1
ATOM 1207 O O . ASN A 1 148 ? 2.710 11.257 -20.840 1.00 88.62 148 ASN A O 1
ATOM 1211 N N . ASP A 1 149 ? 3.791 9.460 -20.040 1.00 91.31 149 ASP A N 1
ATOM 1212 C CA . ASP A 1 149 ? 2.752 8.493 -20.357 1.00 91.31 149 ASP A CA 1
ATOM 1213 C C . ASP A 1 149 ? 1.469 8.838 -19.589 1.00 91.31 149 ASP A C 1
ATOM 1215 O O . ASP A 1 149 ? 1.486 8.955 -18.363 1.00 91.31 149 ASP A O 1
ATOM 1219 N N . GLU A 1 150 ? 0.354 9.000 -20.307 1.00 90.06 150 GLU A N 1
ATOM 1220 C CA . GLU A 1 150 ? -0.913 9.465 -19.730 1.00 90.06 150 GLU A CA 1
ATOM 1221 C C . GLU A 1 150 ? -1.383 8.573 -18.570 1.00 90.06 150 GLU A C 1
ATOM 1223 O O . GLU A 1 150 ? -1.860 9.081 -17.554 1.00 90.06 150 GLU A O 1
ATOM 1228 N N . ILE A 1 151 ? -1.208 7.249 -18.671 1.00 89.38 151 ILE A N 1
ATOM 1229 C CA . ILE A 1 151 ? -1.601 6.315 -17.607 1.00 89.38 151 ILE A CA 1
ATOM 1230 C C . ILE A 1 151 ? -0.734 6.550 -16.374 1.00 89.38 151 ILE A C 1
ATOM 1232 O O . ILE A 1 151 ? -1.242 6.589 -15.254 1.00 89.38 151 ILE A O 1
ATOM 1236 N N . PHE A 1 152 ? 0.570 6.728 -16.563 1.00 92.19 152 PHE A N 1
ATOM 1237 C CA . PHE A 1 152 ? 1.493 6.958 -15.460 1.00 92.19 152 PHE A CA 1
ATOM 1238 C C . PHE A 1 152 ? 1.295 8.321 -14.789 1.00 92.19 152 PHE A C 1
ATOM 1240 O O . PHE A 1 152 ? 1.229 8.376 -13.561 1.00 92.19 152 PHE A O 1
ATOM 1247 N N . CYS A 1 153 ? 1.128 9.396 -15.562 1.00 90.62 153 CYS A N 1
ATOM 1248 C CA . CYS A 1 153 ? 0.836 10.724 -15.021 1.00 90.62 153 CYS A CA 1
ATOM 1249 C C . CYS A 1 153 ? -0.482 10.732 -14.237 1.00 90.62 153 CYS A C 1
ATOM 1251 O O . CYS A 1 153 ? -0.538 11.263 -13.128 1.00 90.62 153 CYS A O 1
ATOM 1253 N N . ASN A 1 154 ? -1.524 10.083 -14.767 1.00 88.00 154 ASN A N 1
ATOM 1254 C CA . ASN A 1 154 ? -2.795 9.945 -14.061 1.00 88.00 154 ASN A CA 1
ATOM 1255 C C . ASN A 1 154 ? -2.646 9.112 -12.779 1.00 88.00 154 ASN A C 1
ATOM 1257 O O . ASN A 1 154 ? -3.239 9.463 -11.763 1.00 88.00 154 ASN A O 1
ATOM 1261 N N . LEU A 1 155 ? -1.839 8.045 -12.780 1.00 88.06 155 LEU A N 1
ATOM 1262 C CA . LEU A 1 155 ? -1.573 7.253 -11.573 1.00 88.06 155 LEU A CA 1
ATOM 1263 C C . LEU A 1 155 ? -0.851 8.054 -10.484 1.00 88.06 155 LEU A C 1
ATOM 1265 O O . LEU A 1 155 ? -1.219 7.930 -9.316 1.00 88.06 155 LEU A O 1
ATOM 1269 N N . ASP A 1 156 ? 0.155 8.856 -10.839 1.00 87.81 156 ASP A N 1
ATOM 1270 C CA . ASP A 1 156 ? 0.863 9.713 -9.876 1.00 87.81 156 ASP A CA 1
ATOM 1271 C C . ASP A 1 156 ? -0.084 10.759 -9.275 1.00 87.81 156 ASP A C 1
ATOM 1273 O O . ASP A 1 156 ? -0.185 10.899 -8.052 1.00 87.81 156 ASP A O 1
ATOM 1277 N N . LEU A 1 157 ? -0.874 11.412 -10.131 1.00 87.19 157 LEU A N 1
ATOM 1278 C CA . LEU A 1 157 ? -1.864 12.397 -9.713 1.00 87.19 157 LEU A CA 1
ATOM 1279 C C . LEU A 1 157 ? -2.942 11.781 -8.810 1.00 87.19 157 LEU A C 1
ATOM 1281 O O . LEU A 1 157 ? -3.205 12.297 -7.723 1.00 87.19 157 LEU A O 1
ATOM 1285 N N . MET A 1 158 ? -3.527 10.645 -9.201 1.00 82.75 158 MET A N 1
ATOM 1286 C CA . MET A 1 158 ? -4.525 9.943 -8.387 1.00 82.75 158 MET A CA 1
ATOM 1287 C C . MET A 1 158 ? -3.941 9.445 -7.064 1.00 82.75 158 MET A C 1
ATOM 1289 O O . MET A 1 158 ? -4.616 9.515 -6.037 1.00 82.75 158 MET A O 1
ATOM 1293 N N . GLY A 1 159 ? -2.695 8.965 -7.062 1.00 82.94 159 GLY A N 1
ATOM 1294 C CA . GLY A 1 159 ? -1.995 8.569 -5.844 1.00 82.94 159 GLY A CA 1
ATOM 1295 C C . GLY A 1 159 ? -1.804 9.745 -4.888 1.00 82.94 159 GLY A C 1
ATOM 1296 O O . GLY A 1 159 ? -2.057 9.615 -3.688 1.00 82.94 159 GLY A O 1
ATOM 1297 N N . HIS A 1 160 ? -1.418 10.908 -5.415 1.00 82.69 160 HIS A N 1
ATOM 1298 C CA . HIS A 1 160 ? -1.270 12.130 -4.632 1.00 82.69 160 HIS A CA 1
ATOM 1299 C C . HIS A 1 160 ? -2.606 12.610 -4.053 1.00 82.69 160 HIS A C 1
ATOM 1301 O O . HIS A 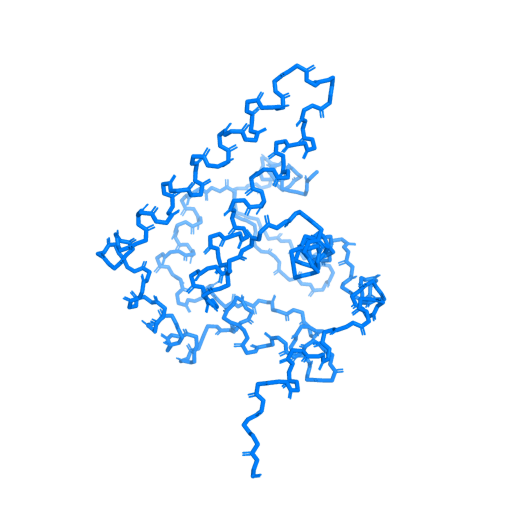1 160 ? -2.713 12.789 -2.838 1.00 82.69 160 HIS A O 1
ATOM 1307 N N . ILE A 1 161 ? -3.634 12.752 -4.896 1.00 81.31 161 ILE A N 1
ATOM 1308 C CA . ILE A 1 161 ? -4.964 13.206 -4.476 1.00 81.31 161 ILE A CA 1
ATOM 1309 C C . ILE A 1 161 ? -5.567 12.225 -3.466 1.00 81.31 161 ILE A C 1
ATOM 1311 O O . ILE A 1 161 ? -6.056 12.638 -2.417 1.00 81.31 161 ILE A O 1
ATOM 1315 N N . GLY A 1 162 ? -5.480 10.920 -3.735 1.00 77.25 162 GLY A N 1
ATOM 1316 C CA . GLY A 1 162 ? -5.979 9.880 -2.839 1.00 77.25 162 GLY A CA 1
ATOM 1317 C C . GLY A 1 162 ? -5.299 9.900 -1.469 1.00 77.25 162 GLY A C 1
ATOM 1318 O O . GLY A 1 162 ? -5.975 9.769 -0.452 1.00 77.25 162 GLY A O 1
ATOM 1319 N N . ALA A 1 163 ? -3.981 10.121 -1.414 1.00 77.88 163 ALA A N 1
ATOM 1320 C CA . ALA A 1 163 ? -3.256 10.237 -0.149 1.00 77.88 163 ALA A CA 1
ATOM 1321 C C . ALA A 1 163 ? -3.696 11.464 0.668 1.00 77.88 163 ALA A C 1
ATOM 1323 O O . ALA A 1 163 ? -3.837 11.367 1.887 1.00 77.88 163 ALA A O 1
ATOM 1324 N N . VAL A 1 164 ? -3.945 12.599 0.007 1.00 76.69 164 VAL A N 1
ATOM 1325 C CA . VAL A 1 164 ? -4.471 13.813 0.651 1.00 76.69 164 VAL A CA 1
ATOM 1326 C C . VAL A 1 164 ? -5.905 13.591 1.137 1.00 76.69 164 VAL A C 1
ATOM 1328 O O . VAL A 1 164 ? -6.228 13.968 2.262 1.00 76.69 164 VAL A O 1
ATOM 1331 N N . ALA A 1 165 ? -6.741 12.933 0.331 1.00 72.00 165 ALA A N 1
ATOM 1332 C CA . ALA A 1 165 ? -8.136 12.627 0.643 1.00 72.00 165 ALA A CA 1
ATOM 1333 C C . ALA A 1 165 ? -8.297 11.622 1.795 1.00 72.00 165 ALA A C 1
ATOM 1335 O O . ALA A 1 165 ? -9.277 11.675 2.533 1.00 72.00 165 ALA A O 1
ATOM 1336 N N . ALA A 1 166 ? -7.341 10.701 1.948 1.00 69.12 166 ALA A N 1
ATOM 1337 C CA . ALA A 1 166 ? -7.355 9.682 2.993 1.00 69.12 166 ALA A CA 1
ATOM 1338 C C . ALA A 1 166 ? -6.954 10.210 4.381 1.00 69.12 166 ALA A C 1
ATOM 1340 O O . ALA A 1 166 ? -7.132 9.496 5.370 1.00 69.12 166 ALA A O 1
ATOM 1341 N N . MET A 1 167 ? -6.407 11.427 4.482 1.00 67.62 167 MET A N 1
ATOM 1342 C CA . MET A 1 167 ? -6.132 12.047 5.779 1.00 67.62 167 MET A CA 1
ATOM 1343 C C . MET A 1 167 ? -7.447 12.322 6.506 1.00 67.62 167 MET A C 1
ATOM 1345 O O . MET A 1 167 ? -8.345 12.931 5.941 1.00 67.62 167 MET A O 1
ATOM 1349 N N . PHE A 1 168 ? -7.556 11.918 7.774 1.00 58.56 168 PHE A N 1
ATOM 1350 C CA . PHE A 1 168 ? -8.800 12.041 8.548 1.00 58.56 168 PHE A CA 1
ATOM 1351 C C . PHE A 1 168 ? -9.259 13.490 8.758 1.00 58.56 168 PHE A C 1
ATOM 1353 O O . PHE A 1 168 ? -10.430 13.732 9.038 1.00 58.56 168 PHE A O 1
ATOM 1360 N N . THR A 1 169 ? -8.341 14.448 8.633 1.00 62.19 169 THR A N 1
ATOM 1361 C CA . THR A 1 169 ? -8.619 15.889 8.681 1.00 62.19 169 THR A CA 1
ATOM 1362 C C . THR A 1 169 ? -9.100 16.464 7.344 1.00 62.19 169 THR A C 1
ATOM 1364 O O . THR A 1 169 ? -9.593 17.590 7.318 1.00 62.19 169 THR A O 1
ATOM 1367 N N . ASN A 1 170 ? -9.014 15.695 6.256 1.00 57.28 170 ASN A N 1
ATOM 1368 C CA . ASN A 1 170 ? -9.513 16.057 4.937 1.00 57.28 170 ASN A CA 1
ATOM 1369 C C . ASN A 1 170 ? -10.784 15.274 4.599 1.00 57.28 170 ASN A C 1
ATOM 1371 O O . ASN A 1 170 ? -10.949 14.104 4.939 1.00 57.28 170 ASN A O 1
ATOM 1375 N N . PHE A 1 171 ? -11.697 15.922 3.880 1.00 57.12 171 PHE A N 1
ATOM 1376 C CA . PHE A 1 171 ? -12.884 15.264 3.353 1.00 57.12 171 PHE A CA 1
ATOM 1377 C C . PHE A 1 171 ? -12.649 14.900 1.897 1.00 57.12 171 PHE A C 1
ATOM 1379 O O . PHE A 1 171 ? -12.302 15.764 1.093 1.00 57.12 171 PHE A O 1
ATOM 1386 N N . TYR A 1 172 ? -12.921 13.645 1.536 1.00 52.81 172 TYR A N 1
ATOM 1387 C CA . TYR A 1 172 ? -12.836 13.201 0.147 1.00 52.81 172 TYR A CA 1
ATOM 1388 C C . TYR A 1 172 ? -13.647 14.093 -0.815 1.00 52.81 172 TYR A C 1
ATOM 1390 O O . TYR A 1 172 ? -13.228 14.309 -1.948 1.00 52.81 172 TYR A O 1
ATOM 1398 N N . VAL A 1 173 ? -14.756 14.681 -0.355 1.00 49.94 173 VAL A N 1
ATOM 1399 C CA . VAL A 1 173 ? -15.593 15.615 -1.130 1.00 49.94 173 VAL A CA 1
ATOM 1400 C C . VAL A 1 173 ? -14.798 16.828 -1.638 1.00 49.94 173 VAL A C 1
ATOM 1402 O O . VAL A 1 173 ? -15.038 17.282 -2.752 1.00 49.94 173 VAL A O 1
ATOM 1405 N N . ASN A 1 174 ? -13.789 17.290 -0.893 1.00 50.84 174 ASN A N 1
ATOM 1406 C CA . ASN A 1 174 ? -12.934 18.410 -1.302 1.00 50.84 174 ASN A CA 1
ATOM 1407 C C . ASN A 1 174 ? -11.942 18.023 -2.413 1.00 50.84 174 ASN A C 1
ATOM 1409 O O . ASN A 1 174 ? -11.438 18.894 -3.107 1.00 50.84 174 ASN A O 1
ATOM 1413 N N . THR A 1 175 ? -11.685 16.725 -2.598 1.00 51.81 175 THR A N 1
ATOM 1414 C CA . THR A 1 175 ? -10.755 16.183 -3.607 1.00 51.81 175 THR A CA 1
ATOM 1415 C C . THR A 1 175 ? -11.446 15.651 -4.869 1.00 51.81 175 THR A C 1
ATOM 1417 O O . THR A 1 175 ? -10.791 15.362 -5.867 1.00 51.81 175 THR A O 1
ATOM 1420 N N . VAL A 1 176 ? -12.781 15.531 -4.855 1.00 51.22 176 VAL A N 1
ATOM 1421 C CA . VAL A 1 176 ? -13.578 15.017 -5.986 1.00 51.22 176 VAL A CA 1
ATOM 1422 C C . VAL A 1 176 ? -13.491 15.931 -7.212 1.00 51.22 176 VAL A C 1
ATOM 1424 O O . VAL A 1 176 ? -13.464 15.430 -8.334 1.00 51.22 176 VAL A O 1
ATOM 1427 N N . LEU A 1 177 ? -13.387 17.251 -7.025 1.00 48.09 177 LEU A N 1
ATOM 1428 C CA . LEU A 1 177 ? -13.249 18.197 -8.139 1.00 48.09 177 LEU A CA 1
ATOM 1429 C C . LEU A 1 177 ? -11.951 17.974 -8.936 1.00 48.09 177 LEU A C 1
ATOM 1431 O O . LEU A 1 177 ? -11.968 18.097 -10.160 1.00 48.09 177 LEU A O 1
ATOM 1435 N N . ASP A 1 178 ? -10.876 17.540 -8.274 1.00 47.91 178 ASP A N 1
ATOM 1436 C CA . ASP A 1 178 ? -9.577 17.286 -8.911 1.00 47.91 178 ASP A CA 1
ATOM 1437 C C . ASP A 1 178 ? -9.526 15.928 -9.634 1.00 47.91 178 ASP A C 1
ATOM 1439 O O . ASP A 1 178 ? -8.863 15.777 -10.658 1.00 47.91 178 ASP A O 1
ATOM 1443 N N . ILE A 1 179 ? -10.276 14.931 -9.153 1.00 48.28 179 ILE A N 1
ATOM 1444 C CA . ILE A 1 179 ? -10.407 13.631 -9.834 1.00 48.28 179 ILE A CA 1
ATOM 1445 C C . ILE A 1 179 ? -11.357 13.739 -11.039 1.00 48.28 179 ILE A C 1
ATOM 1447 O O . ILE A 1 179 ? -11.122 13.111 -12.069 1.00 48.28 179 ILE A O 1
ATOM 1451 N N . ILE A 1 180 ? -12.417 14.551 -10.948 1.00 50.00 180 ILE A N 1
ATOM 1452 C CA . ILE A 1 180 ? -13.365 14.779 -12.054 1.00 50.00 180 ILE A CA 1
ATOM 1453 C C . ILE A 1 180 ? -12.751 15.661 -13.154 1.00 50.00 180 ILE A C 1
ATOM 1455 O O . ILE A 1 180 ? -13.071 15.476 -14.331 1.00 50.00 180 ILE A O 1
ATOM 1459 N N . SER A 1 181 ? -11.849 16.587 -12.809 1.00 51.53 181 SER A N 1
ATOM 1460 C CA . SER A 1 181 ? -11.122 17.403 -13.791 1.00 51.53 181 SER A CA 1
ATOM 1461 C C . SER A 1 181 ? -10.091 16.600 -14.602 1.00 51.53 181 SER A C 1
ATOM 1463 O O . SER A 1 181 ? -9.738 17.013 -15.710 1.00 51.53 181 SER A O 1
ATOM 1465 N N . CYS A 1 182 ? -9.704 15.400 -14.142 1.00 49.78 182 CYS A N 1
ATOM 1466 C CA . CYS A 1 182 ? -8.986 14.390 -14.929 1.00 49.78 182 CYS A CA 1
ATOM 1467 C C . CYS A 1 182 ? -9.928 13.754 -15.977 1.00 49.78 182 CYS A C 1
ATOM 1469 O O . CYS A 1 182 ? -10.416 12.629 -15.849 1.00 49.78 182 CYS A O 1
ATOM 1471 N N . ARG A 1 183 ? -10.227 14.523 -17.026 1.00 44.69 183 ARG A N 1
ATOM 1472 C CA . ARG A 1 183 ? -11.342 14.364 -17.978 1.00 44.69 183 ARG A CA 1
ATOM 1473 C C . ARG A 1 183 ? -11.340 13.106 -18.879 1.00 44.69 183 ARG A C 1
ATOM 1475 O O . ARG A 1 183 ? -12.206 13.019 -19.743 1.00 44.69 183 ARG A O 1
ATOM 1482 N N . ASN A 1 184 ? -10.462 12.114 -18.692 1.00 43.22 184 ASN A N 1
ATOM 1483 C CA . ASN A 1 184 ? -10.280 11.020 -19.671 1.00 43.22 184 ASN A CA 1
ATOM 1484 C C . ASN A 1 184 ? -10.518 9.577 -19.182 1.00 43.22 184 ASN A C 1
ATOM 1486 O O . ASN A 1 184 ? -10.453 8.650 -19.990 1.00 43.22 184 ASN A O 1
ATOM 1490 N N . TRP A 1 185 ? -10.881 9.321 -17.921 1.00 41.28 185 TRP A N 1
ATOM 1491 C CA . TRP A 1 185 ? -11.029 7.928 -17.445 1.00 41.28 185 TRP A CA 1
ATOM 1492 C C . TRP A 1 185 ? -12.183 7.135 -18.100 1.00 41.28 185 TRP A C 1
ATOM 1494 O O . TRP A 1 185 ? -12.156 5.903 -18.117 1.00 41.28 185 TRP A O 1
ATOM 1504 N N . LYS A 1 186 ? -13.163 7.813 -18.722 1.00 42.75 186 LYS A N 1
ATOM 1505 C CA . LYS A 1 186 ? -14.244 7.158 -19.487 1.00 42.75 186 LYS A CA 1
ATOM 1506 C C . LYS A 1 186 ? -13.747 6.385 -20.721 1.00 42.75 186 LYS A C 1
ATOM 1508 O O . LYS A 1 186 ? -14.479 5.543 -21.231 1.00 42.75 186 LYS A O 1
ATOM 1513 N N . PHE A 1 187 ? -12.515 6.613 -21.182 1.00 43.06 187 PHE A N 1
ATOM 1514 C CA . PHE A 1 187 ? -11.983 5.943 -22.374 1.00 43.06 187 PHE A CA 1
ATOM 1515 C C . PHE A 1 187 ? -11.569 4.480 -22.133 1.00 43.06 187 PHE A C 1
ATOM 1517 O O . PHE A 1 187 ? -11.630 3.668 -23.054 1.00 43.06 187 PHE A O 1
ATOM 1524 N N . VAL A 1 188 ? -11.182 4.118 -20.902 1.00 39.34 188 VAL A N 1
ATOM 1525 C CA . VAL A 1 188 ? -10.687 2.763 -20.587 1.00 39.34 188 VAL A CA 1
ATOM 1526 C C . VAL A 1 188 ? -11.834 1.765 -20.397 1.00 39.34 188 VAL A C 1
ATOM 1528 O O . VAL A 1 188 ? -11.705 0.609 -20.787 1.00 39.34 188 VAL A O 1
ATOM 1531 N N . LEU A 1 189 ? -12.988 2.205 -19.883 1.00 38.62 189 LEU A N 1
ATOM 1532 C CA . LEU A 1 189 ? -14.158 1.330 -19.722 1.00 38.62 189 LEU A CA 1
ATOM 1533 C C . LEU A 1 189 ? -14.851 1.007 -21.054 1.00 38.62 189 LEU A C 1
ATOM 1535 O O . LEU A 1 189 ? -15.306 -0.118 -21.234 1.00 38.62 189 LEU A O 1
ATOM 1539 N N . ASN A 1 190 ? -14.857 1.936 -22.014 1.00 36.41 190 ASN A N 1
ATOM 1540 C CA . ASN A 1 190 ? -15.492 1.714 -23.319 1.00 36.41 190 ASN A CA 1
ATOM 1541 C C . ASN A 1 190 ? -14.687 0.802 -24.264 1.00 36.41 190 ASN A C 1
ATOM 1543 O O . ASN A 1 190 ? -15.258 0.297 -25.219 1.00 36.41 190 ASN A O 1
ATOM 1547 N N . ARG A 1 191 ? -13.388 0.562 -24.021 1.00 39.44 191 ARG A N 1
ATOM 1548 C CA . ARG A 1 191 ? -12.589 -0.418 -24.794 1.00 39.44 191 ARG A CA 1
ATOM 1549 C C . ARG A 1 191 ? -12.571 -1.829 -24.196 1.00 39.44 191 ARG A C 1
ATOM 1551 O O . ARG A 1 191 ? -12.002 -2.727 -24.804 1.00 39.44 191 ARG A O 1
ATOM 1558 N N . LEU A 1 192 ? -13.129 -2.014 -22.999 1.00 41.69 192 LEU A N 1
ATOM 1559 C CA . LEU A 1 192 ? -13.159 -3.303 -22.295 1.00 41.69 192 LEU A CA 1
ATOM 1560 C C . LEU A 1 192 ? -14.550 -3.954 -22.298 1.00 41.69 192 LEU A C 1
ATOM 1562 O O . LEU A 1 192 ? -14.708 -5.043 -21.748 1.00 41.69 192 LEU A O 1
ATOM 1566 N N . GLN A 1 193 ? -15.547 -3.318 -22.919 1.00 37.72 193 GLN A N 1
ATOM 1567 C CA . GLN A 1 193 ? -16.778 -4.004 -23.296 1.00 37.72 193 GLN A CA 1
ATOM 1568 C C . GLN A 1 193 ? -16.498 -4.809 -24.573 1.00 37.72 193 GLN A C 1
ATOM 1570 O O . GLN A 1 193 ? -16.023 -4.220 -25.543 1.00 37.72 193 GLN A O 1
ATOM 1575 N N . PRO A 1 194 ? -16.721 -6.135 -24.587 1.00 36.44 194 PRO A N 1
ATOM 1576 C CA . PRO A 1 194 ? -16.701 -6.880 -25.834 1.00 36.44 194 PRO A CA 1
ATOM 1577 C C . PRO A 1 194 ? -17.850 -6.376 -26.713 1.00 36.44 194 PRO A C 1
ATOM 1579 O O . PRO A 1 194 ? -18.971 -6.212 -26.225 1.00 36.44 194 PRO A O 1
ATOM 1582 N N . ASP A 1 195 ? -17.545 -6.106 -27.980 1.00 39.25 195 ASP A N 1
ATOM 1583 C CA . ASP A 1 195 ? -18.543 -5.816 -29.006 1.00 39.25 195 ASP A CA 1
ATOM 1584 C C . ASP A 1 195 ? -19.580 -6.956 -29.028 1.00 39.25 195 ASP A C 1
ATOM 1586 O O . ASP A 1 195 ? -19.210 -8.133 -29.083 1.00 39.25 195 ASP A O 1
ATOM 1590 N N . ASN A 1 196 ? -20.864 -6.598 -28.927 1.00 37.50 196 ASN A N 1
ATOM 1591 C CA . ASN A 1 196 ? -21.979 -7.495 -29.247 1.00 37.50 196 ASN A CA 1
ATOM 1592 C C . ASN A 1 196 ? -22.022 -7.770 -30.752 1.00 37.50 196 ASN A C 1
ATOM 1594 O O . ASN A 1 196 ? -21.853 -6.794 -31.519 1.00 37.50 196 ASN A O 1
#

Sequence (196 aa):
MEHIAFMKLGKQLGNVMYLRLFGYNFVVLNTAQAATDLLEKRSRLYSDRLSPPMCKEPSLLNWGGNLPLLGYNDQWRHHRRMLNNWLNVRAVTQFHQLQEHQARLMLQRLVNAVGDPHPFGKVKHALFRNAASSTLKLAYGYTLKEDNDEIFCNLDLMGHIGAVAAMFTNFYVNTVLDIISCRNWKFVLNRLQPDN

Organism: NCBI:txid456999

InterPro domains:
  IPR001128 Cytochrome P450 [PF00067] (5-161)
  IPR036396 Cytochrome P450 superfamily [G3DSA:1.10.630.10] (1-192)
  IPR036396 Cytochrome P450 superfamily [SSF48264] (3-172)
  IPR050364 Cytochrome P450 monooxygenase, fungi [PTHR46300] (3-153)